Protein AF-A0A959MP77-F1 (afdb_monomer_lite)

pLDDT: mean 90.3, std 9.17, range [59.06, 98.5]

Structure (mmCIF, N/CA/C/O backbone):
data_AF-A0A959MP77-F1
#
_entry.id   AF-A0A959MP77-F1
#
loop_
_atom_site.group_PDB
_atom_site.id
_atom_site.type_symbol
_atom_site.label_atom_id
_atom_site.label_alt_id
_atom_site.label_comp_id
_atom_site.label_asym_id
_atom_site.label_entity_id
_atom_site.label_seq_id
_atom_site.pdbx_PDB_ins_code
_atom_site.Cartn_x
_atom_site.Cartn_y
_atom_site.Cartn_z
_atom_site.occupancy
_atom_site.B_iso_or_equiv
_atom_site.auth_seq_id
_atom_site.auth_comp_id
_atom_site.auth_asym_id
_atom_site.auth_atom_id
_atom_site.pdbx_PDB_model_num
ATOM 1 N N . MET A 1 1 ? -49.765 4.228 44.191 1.00 66.12 1 MET A N 1
ATOM 2 C CA . MET A 1 1 ? -48.683 5.158 44.576 1.00 66.12 1 MET A CA 1
ATOM 3 C C . MET A 1 1 ? -47.796 5.392 43.369 1.00 66.12 1 MET A C 1
ATOM 5 O O . MET A 1 1 ? -47.349 4.421 42.765 1.00 66.12 1 MET A O 1
ATOM 9 N N . SER A 1 2 ? -47.616 6.652 42.974 1.00 83.56 2 SER A N 1
ATOM 10 C CA . SER A 1 2 ? -46.769 7.029 41.837 1.00 83.56 2 SER A CA 1
ATOM 11 C C . SER A 1 2 ? -45.327 7.199 42.312 1.00 83.56 2 SER A C 1
ATOM 13 O O . SER A 1 2 ? -45.068 8.053 43.155 1.00 83.56 2 SER A O 1
ATOM 15 N N . LYS A 1 3 ? -44.394 6.402 41.780 1.00 91.00 3 LYS A N 1
ATOM 16 C CA . LYS A 1 3 ? -42.961 6.498 42.100 1.00 91.00 3 LYS A CA 1
ATOM 17 C C . LYS A 1 3 ? -42.220 7.247 40.995 1.00 91.00 3 LYS A C 1
ATOM 19 O O . LYS A 1 3 ? -42.484 7.015 39.818 1.00 91.00 3 LYS A O 1
ATOM 24 N N . ILE A 1 4 ? -41.282 8.111 41.374 1.00 94.50 4 ILE A N 1
ATOM 25 C CA . ILE A 1 4 ? -40.439 8.880 40.449 1.00 94.50 4 ILE A CA 1
ATOM 26 C C . ILE A 1 4 ? -39.000 8.383 40.554 1.00 94.50 4 ILE A C 1
ATOM 28 O O . ILE A 1 4 ? -38.464 8.294 41.654 1.00 94.50 4 ILE A O 1
ATOM 32 N N . LEU A 1 5 ? -38.370 8.098 39.414 1.00 96.00 5 LEU A N 1
ATOM 33 C CA . LEU A 1 5 ? -36.943 7.801 39.319 1.00 96.00 5 LEU A CA 1
ATOM 34 C C . LEU A 1 5 ? -36.182 9.070 38.917 1.00 96.00 5 LEU A C 1
ATOM 36 O O . LEU A 1 5 ? -36.429 9.626 37.849 1.00 96.00 5 LEU A O 1
ATOM 40 N N . GLY A 1 6 ? -35.256 9.515 39.763 1.00 95.81 6 GLY A N 1
ATOM 41 C CA . GLY A 1 6 ? -34.250 10.516 39.417 1.00 95.81 6 GLY A CA 1
ATOM 42 C C . GLY A 1 6 ? -32.956 9.834 38.984 1.00 95.81 6 GLY A C 1
ATOM 43 O O . GLY A 1 6 ? -32.533 8.879 39.635 1.00 95.81 6 GLY A O 1
ATOM 44 N N . LEU A 1 7 ? -32.341 10.322 37.907 1.00 97.50 7 LEU A N 1
ATOM 45 C CA . LEU A 1 7 ? -31.041 9.862 37.415 1.00 97.50 7 LEU A CA 1
ATOM 46 C C . LEU A 1 7 ? -30.072 11.044 37.340 1.00 97.50 7 LEU A C 1
ATOM 48 O O . LEU A 1 7 ? -30.412 12.079 36.769 1.00 97.50 7 LEU A O 1
ATOM 52 N N . ASP A 1 8 ? -28.871 10.857 37.876 1.00 96.44 8 ASP A N 1
ATOM 53 C CA . ASP A 1 8 ? -27.734 11.768 37.752 1.00 96.44 8 ASP A CA 1
ATOM 54 C C . ASP A 1 8 ? -26.604 11.056 36.997 1.00 96.44 8 ASP A C 1
ATOM 56 O O . ASP A 1 8 ? -26.079 10.039 37.456 1.00 96.44 8 ASP A O 1
ATOM 60 N N . LEU A 1 9 ? -26.274 11.543 35.799 1.00 95.00 9 LEU A N 1
ATOM 61 C CA . LEU A 1 9 ? -25.332 10.891 34.887 1.00 95.00 9 LEU A CA 1
ATOM 62 C C . LEU A 1 9 ? -23.961 11.574 34.958 1.00 95.00 9 LEU A C 1
ATOM 64 O O . LEU A 1 9 ? -23.725 12.596 34.314 1.00 95.00 9 LEU A O 1
ATOM 68 N N . GLY A 1 10 ? -23.044 10.974 35.714 1.00 90.25 10 GLY A N 1
ATOM 69 C CA . GLY A 1 10 ? -21.638 11.363 35.781 1.00 90.25 10 GLY A CA 1
ATOM 70 C C . GLY A 1 10 ? -20.776 10.700 34.699 1.00 90.25 10 GLY A C 1
ATOM 71 O O . GLY A 1 10 ? -21.203 9.817 33.958 1.00 90.25 10 GLY A O 1
ATOM 72 N N . THR A 1 11 ? -19.500 11.094 34.618 1.00 84.19 11 THR A N 1
ATOM 73 C CA . THR A 1 11 ? -18.556 10.534 33.620 1.00 84.19 11 THR A CA 1
ATOM 74 C C . THR A 1 11 ? -18.149 9.076 33.889 1.00 84.19 11 THR A C 1
ATOM 76 O O . THR A 1 11 ? -17.682 8.384 32.983 1.00 84.19 11 THR A O 1
ATOM 79 N N . ASN A 1 12 ? -18.302 8.615 35.130 1.00 91.62 12 ASN A N 1
ATOM 80 C CA . ASN A 1 12 ? -17.946 7.279 35.619 1.00 91.62 12 ASN A CA 1
ATOM 81 C C . ASN A 1 12 ? -18.896 6.792 36.730 1.00 91.62 12 ASN A C 1
ATOM 83 O O . ASN A 1 12 ? -18.555 5.902 37.515 1.00 91.62 12 ASN A O 1
ATOM 87 N N . SER A 1 13 ? -20.071 7.409 36.829 1.00 94.38 13 SER A N 1
ATOM 88 C CA . SER A 1 13 ? -21.080 7.075 37.821 1.00 94.38 13 SER A CA 1
ATOM 89 C C . SER A 1 13 ? -22.481 7.382 37.307 1.00 94.38 13 SER A C 1
ATOM 91 O O . SER A 1 13 ? -22.678 8.293 36.508 1.00 94.38 13 SER A O 1
ATOM 93 N N . VAL A 1 14 ? -23.462 6.624 37.782 1.00 96.81 14 VAL A N 1
ATOM 94 C CA . VAL A 1 14 ? -24.888 6.909 37.625 1.00 96.81 14 VAL A CA 1
ATOM 95 C C . VAL A 1 14 ? -25.494 6.921 39.020 1.00 96.81 14 VAL A C 1
ATOM 97 O O . VAL A 1 14 ? -25.631 5.869 39.650 1.00 96.81 14 VAL A O 1
ATOM 100 N N . GLY A 1 15 ? -25.814 8.110 39.519 1.00 97.38 15 GLY A N 1
ATOM 101 C CA . GLY A 1 15 ? -26.624 8.271 40.718 1.00 97.38 15 GLY A CA 1
ATOM 102 C C . GLY A 1 15 ? -28.086 8.001 40.386 1.00 97.38 15 GLY A C 1
ATOM 103 O O . GLY A 1 15 ? -28.580 8.439 39.346 1.00 97.38 15 GLY A O 1
ATOM 104 N N . TRP A 1 16 ? -28.791 7.279 41.249 1.00 97.88 16 TRP A N 1
ATOM 105 C CA . TRP A 1 16 ? -30.225 7.067 41.103 1.00 97.88 16 TRP A CA 1
ATOM 106 C C . TRP A 1 16 ? -30.933 7.198 42.446 1.00 97.88 16 TRP A C 1
ATOM 108 O O . TRP A 1 16 ? -30.383 6.858 43.493 1.00 97.88 16 TRP A O 1
ATOM 118 N N . ALA A 1 17 ? -32.163 7.699 42.413 1.00 97.12 17 ALA A N 1
ATOM 119 C CA . ALA A 1 17 ? -33.024 7.782 43.585 1.00 97.12 17 ALA A CA 1
ATOM 120 C C . ALA A 1 17 ? -34.479 7.529 43.194 1.00 97.12 17 ALA A C 1
ATOM 122 O O . ALA A 1 17 ? -34.961 8.058 42.192 1.00 97.12 17 ALA A O 1
ATOM 123 N N . ILE A 1 18 ? -35.189 6.744 43.999 1.00 96.69 18 ILE A N 1
ATOM 124 C CA . ILE A 1 18 ? -36.621 6.492 43.848 1.00 96.69 18 ILE A CA 1
ATOM 125 C C . ILE A 1 18 ? -37.354 7.316 44.897 1.00 96.69 18 ILE A C 1
ATOM 127 O O . ILE A 1 18 ? -37.072 7.210 46.091 1.00 96.69 18 ILE A O 1
ATOM 131 N N . ARG A 1 19 ? -38.318 8.123 44.457 1.00 94.69 19 ARG A N 1
ATOM 132 C CA . ARG A 1 19 ? -39.120 8.983 45.328 1.00 94.69 19 ARG A CA 1
ATOM 133 C C . ARG A 1 19 ? -40.599 8.628 45.294 1.00 94.69 19 ARG A C 1
ATOM 135 O O . ARG A 1 19 ? -41.137 8.341 44.225 1.00 94.69 19 ARG A O 1
ATOM 142 N N . ASP A 1 20 ? -41.253 8.720 46.446 1.00 93.94 20 ASP A N 1
ATOM 143 C CA . ASP A 1 20 ? -42.709 8.768 46.577 1.00 93.94 20 ASP A CA 1
ATOM 144 C C . ASP A 1 20 ? -43.135 10.185 46.963 1.00 93.94 20 ASP A C 1
ATOM 146 O O . ASP A 1 20 ? -42.872 10.661 48.065 1.00 93.94 20 ASP A O 1
ATOM 150 N N . ILE A 1 21 ? -43.792 10.872 46.035 1.00 88.69 21 ILE A N 1
ATOM 151 C CA . ILE A 1 21 ? -44.243 12.254 46.234 1.00 88.69 21 ILE A CA 1
ATOM 152 C C . ILE A 1 21 ? -45.495 12.359 47.112 1.00 88.69 21 ILE A C 1
ATOM 154 O O . ILE A 1 21 ? -45.843 13.461 47.529 1.00 88.69 21 ILE A O 1
ATOM 158 N N . GLN A 1 22 ? -46.181 11.243 47.378 1.00 88.94 22 GLN A N 1
ATOM 159 C CA . GLN A 1 22 ? -47.397 11.207 48.194 1.00 88.94 22 GLN A CA 1
ATOM 160 C C . GLN A 1 22 ? -47.095 10.971 49.683 1.00 88.94 22 GLN A C 1
ATOM 162 O O . GLN A 1 22 ? -47.991 11.112 50.513 1.00 88.94 22 GLN A O 1
ATOM 167 N N . ALA A 1 23 ? -45.849 10.639 50.039 1.00 87.25 23 ALA A N 1
ATOM 168 C CA . ALA A 1 23 ? -45.433 10.450 51.424 1.00 87.25 23 ALA A CA 1
ATOM 169 C C . ALA A 1 23 ? -45.347 11.793 52.180 1.00 87.25 23 ALA A C 1
ATOM 171 O O . ALA A 1 23 ? -44.702 12.741 51.722 1.00 87.25 23 ALA A O 1
ATOM 172 N N . LEU A 1 24 ? -45.962 11.864 53.368 1.00 83.06 24 LEU A N 1
ATOM 173 C CA . LEU A 1 24 ? -45.757 12.957 54.323 1.00 83.06 24 LEU A CA 1
ATOM 174 C C . LEU A 1 24 ? -44.423 12.737 55.054 1.00 83.06 24 LEU A C 1
ATOM 176 O O . LEU A 1 24 ? -44.316 11.850 55.896 1.00 83.06 24 LEU A O 1
ATOM 180 N N . GLY A 1 25 ? -43.403 13.536 54.727 1.00 87.62 25 GLY A N 1
ATOM 181 C CA . GLY A 1 25 ? -42.074 13.462 55.346 1.00 87.62 25 GLY A CA 1
ATOM 182 C C . GLY A 1 25 ? -40.970 13.119 54.346 1.00 87.62 25 GLY A C 1
ATOM 183 O O . GLY A 1 25 ? -40.887 13.736 53.285 1.00 87.62 25 GLY A O 1
ATOM 184 N N . ASN A 1 26 ? -40.090 12.168 54.688 1.00 89.44 26 ASN A N 1
ATOM 185 C CA . ASN A 1 26 ? -39.033 11.736 53.774 1.00 89.44 26 ASN A CA 1
ATOM 186 C C . ASN A 1 26 ? -39.647 11.026 52.561 1.00 89.44 26 ASN A C 1
ATOM 188 O O . ASN A 1 26 ? -40.273 9.978 52.686 1.00 89.44 26 ASN A O 1
ATOM 192 N N . GLN A 1 27 ? -39.437 11.608 51.386 1.00 92.38 27 GLN A N 1
ATOM 193 C CA . GLN A 1 27 ? -39.963 11.104 50.124 1.00 92.38 27 GLN A CA 1
ATOM 194 C C . GLN A 1 27 ? -39.016 10.121 49.431 1.00 92.38 27 GLN A C 1
ATOM 196 O O . GLN A 1 27 ? -39.377 9.592 48.386 1.00 92.38 27 GLN A O 1
ATOM 201 N N . ILE A 1 28 ? -37.799 9.902 49.941 1.00 94.12 28 ILE A N 1
ATOM 202 C CA . ILE A 1 28 ? -36.838 8.967 49.345 1.00 94.12 28 ILE A CA 1
ATOM 203 C C . ILE A 1 28 ? -37.173 7.547 49.798 1.00 94.12 28 ILE A C 1
ATOM 205 O O . ILE A 1 28 ? -37.095 7.235 50.984 1.00 94.12 28 ILE A O 1
ATOM 209 N N . ILE A 1 29 ? -37.526 6.696 48.835 1.00 95.19 29 ILE A N 1
ATOM 210 C CA . ILE A 1 29 ? -37.745 5.263 49.052 1.00 95.19 29 ILE A CA 1
ATOM 211 C C . ILE A 1 29 ? -36.408 4.523 49.052 1.00 95.19 29 ILE A C 1
ATOM 213 O O . ILE A 1 29 ? -36.177 3.679 49.909 1.00 95.19 29 ILE A O 1
ATOM 217 N N . ASP A 1 30 ? -35.558 4.816 48.068 1.00 96.12 30 ASP A N 1
ATOM 218 C CA . ASP A 1 30 ? -34.274 4.143 47.877 1.00 96.12 30 ASP A CA 1
ATOM 219 C C . ASP A 1 30 ? -33.337 5.021 47.042 1.00 96.12 30 ASP A C 1
ATOM 221 O O . ASP A 1 30 ? -33.794 5.908 46.308 1.00 96.12 30 ASP A O 1
ATOM 225 N N . TYR A 1 31 ? -32.036 4.793 47.158 1.00 96.62 31 TYR A N 1
ATOM 226 C CA . TYR A 1 31 ? -31.018 5.519 46.416 1.00 96.62 31 TYR A CA 1
ATOM 227 C C . TYR A 1 31 ? -29.729 4.712 46.298 1.00 96.62 31 TYR A C 1
ATOM 229 O O . TYR A 1 31 ? -29.389 3.884 47.140 1.00 96.62 31 TYR A O 1
ATOM 237 N N . GLY A 1 32 ? -28.957 5.009 45.262 1.00 97.62 32 GLY A N 1
ATOM 238 C CA . GLY A 1 32 ? -27.665 4.381 45.071 1.00 97.62 32 GLY A CA 1
ATOM 239 C C . GLY A 1 32 ? -26.824 5.089 44.031 1.00 97.62 32 GLY A C 1
ATOM 240 O O . GLY A 1 32 ? -27.261 6.014 43.346 1.00 97.62 32 GLY A O 1
ATOM 241 N N . VAL A 1 33 ? -25.586 4.625 43.912 1.00 97.62 33 VAL A N 1
ATOM 242 C CA . VAL A 1 33 ? -24.659 5.068 42.876 1.00 97.62 33 VAL A CA 1
ATOM 243 C C . VAL A 1 33 ? -24.067 3.832 42.224 1.00 97.62 33 VAL A C 1
ATOM 245 O O . VAL A 1 33 ? -23.453 3.002 42.891 1.00 97.62 33 VAL A O 1
ATOM 248 N N . LEU A 1 34 ? -24.245 3.712 40.913 1.00 96.56 34 LEU A N 1
ATOM 249 C CA . LEU A 1 34 ? -23.546 2.727 40.103 1.00 96.56 34 LEU A CA 1
ATOM 250 C C . LEU A 1 34 ? -22.246 3.356 39.605 1.00 96.56 34 LEU A C 1
ATOM 252 O O . LEU A 1 34 ? -22.298 4.306 38.831 1.00 96.56 34 LEU A O 1
ATOM 256 N N . THR A 1 35 ? -21.091 2.842 40.018 1.00 94.62 35 THR A N 1
ATOM 257 C CA . THR A 1 35 ? -19.784 3.271 39.497 1.00 94.62 35 THR A CA 1
ATOM 258 C C . THR A 1 35 ? -19.304 2.323 38.400 1.00 94.62 35 THR A C 1
ATOM 260 O O . THR A 1 35 ? -19.556 1.119 38.439 1.00 94.62 35 THR A O 1
ATOM 263 N N . PHE A 1 36 ? -18.632 2.866 37.386 1.00 92.00 36 PHE A N 1
ATOM 264 C CA . PHE A 1 36 ? -18.075 2.093 36.274 1.00 92.00 36 PHE A CA 1
ATOM 265 C C . PHE A 1 36 ? -16.806 2.749 35.738 1.00 92.00 36 PHE A C 1
ATOM 267 O O . PHE A 1 36 ? -16.580 3.947 35.902 1.00 92.00 36 PHE A O 1
ATOM 274 N N . ASP A 1 37 ? -15.974 1.968 35.055 1.00 85.56 37 ASP A N 1
ATOM 275 C CA . ASP A 1 37 ? -14.786 2.509 34.406 1.00 85.56 37 ASP A CA 1
ATOM 276 C C . ASP A 1 37 ? -15.167 3.498 33.306 1.00 85.56 37 ASP A C 1
ATOM 278 O O . ASP A 1 37 ? -16.012 3.206 32.455 1.00 85.56 37 ASP A O 1
ATOM 282 N N . LYS A 1 38 ? -14.465 4.635 33.241 1.00 82.75 38 LYS A N 1
ATOM 283 C CA . LYS A 1 38 ? -14.624 5.594 32.140 1.00 82.75 38 LYS A CA 1
ATOM 284 C C . LYS A 1 38 ? -14.544 4.886 30.780 1.00 82.75 38 LYS A C 1
ATOM 286 O O . LYS A 1 38 ? -13.656 4.064 30.529 1.00 82.75 38 LYS A O 1
ATOM 291 N N . GLY A 1 39 ? -15.449 5.246 29.869 1.00 79.62 39 GLY A N 1
ATOM 292 C CA . GLY A 1 39 ? -15.492 4.715 28.497 1.00 79.62 39 GLY A CA 1
ATOM 293 C C . GLY A 1 39 ? -14.335 5.180 27.599 1.00 79.62 39 GLY A C 1
ATOM 294 O O . GLY A 1 39 ? -14.159 4.680 26.486 1.00 79.62 39 GLY A O 1
ATOM 295 N N . VAL A 1 40 ? -13.521 6.110 28.092 1.00 82.56 40 VAL A N 1
ATOM 296 C CA . VAL A 1 40 ? -12.355 6.680 27.416 1.00 82.56 40 VAL A CA 1
ATOM 297 C C . VAL A 1 40 ? -11.065 6.200 28.077 1.00 82.56 40 VAL A C 1
ATOM 299 O O . VAL A 1 40 ? -11.020 5.911 29.272 1.00 82.56 40 VAL A O 1
ATOM 302 N N . ALA A 1 41 ? -10.015 6.063 27.279 1.00 79.62 41 ALA A N 1
ATOM 303 C CA . ALA A 1 41 ? -8.652 5.954 27.770 1.00 79.62 41 ALA A CA 1
ATOM 304 C C . ALA A 1 41 ? -8.072 7.367 27.899 1.00 79.62 41 ALA A C 1
ATOM 306 O O . ALA A 1 41 ? -8.439 8.248 27.128 1.00 79.62 41 ALA A O 1
ATOM 307 N N . SER A 1 42 ? -7.171 7.580 28.855 1.00 78.94 42 SER A N 1
ATOM 308 C CA . SER A 1 42 ? -6.442 8.840 29.002 1.00 78.94 42 SER A CA 1
ATOM 309 C C . SER A 1 42 ? -4.950 8.563 28.925 1.00 78.94 42 SER A C 1
ATOM 311 O O . SER A 1 42 ? -4.446 7.650 29.578 1.00 78.94 42 SER A O 1
ATOM 313 N N . GLU A 1 43 ? -4.246 9.327 28.100 1.00 77.56 43 GLU A N 1
ATOM 314 C CA . GLU A 1 43 ? -2.790 9.282 27.993 1.00 77.56 43 GLU A CA 1
ATOM 315 C C . GLU A 1 43 ? -2.300 10.733 27.951 1.00 77.56 43 GLU A C 1
ATOM 317 O O . GLU A 1 43 ? -2.720 11.516 27.100 1.00 77.56 43 GLU A O 1
ATOM 322 N N . LYS A 1 44 ? -1.459 11.118 28.922 1.00 78.38 44 LYS A N 1
ATOM 323 C CA . LYS A 1 44 ? -0.928 12.489 29.081 1.00 78.38 44 LYS A CA 1
ATOM 324 C C . LYS A 1 44 ? -2.001 13.596 29.105 1.00 78.38 44 LYS A C 1
ATOM 326 O O . LYS A 1 44 ? -1.790 14.671 28.557 1.00 78.38 44 LYS A O 1
ATOM 331 N N . GLY A 1 45 ? -3.150 13.332 29.729 1.00 78.06 45 GLY A N 1
ATOM 332 C CA . GLY A 1 45 ? -4.234 14.313 29.869 1.00 78.06 45 GLY A CA 1
ATOM 333 C C . GLY A 1 45 ? -5.167 14.426 28.659 1.00 78.06 45 GLY A C 1
ATOM 334 O O . GLY A 1 45 ? -6.162 15.135 28.749 1.00 78.06 45 GLY A O 1
ATOM 335 N N . ASN A 1 46 ? -4.907 13.694 27.569 1.00 78.31 46 ASN A N 1
ATOM 336 C CA . ASN A 1 46 ? -5.812 13.617 26.425 1.00 78.31 46 ASN A CA 1
ATOM 337 C C . ASN A 1 46 ? -6.679 12.359 26.514 1.00 78.31 46 ASN A C 1
ATOM 339 O O . ASN A 1 46 ? -6.161 11.240 26.573 1.00 78.31 46 ASN A O 1
ATOM 343 N N . GLU A 1 47 ? -7.998 12.548 26.495 1.00 83.19 47 GLU A N 1
ATOM 344 C CA . GLU A 1 47 ? -8.967 11.456 26.458 1.00 83.19 47 GLU A CA 1
ATOM 345 C C . GLU A 1 47 ? -9.203 10.988 25.017 1.00 83.19 47 GLU A C 1
ATOM 347 O O . GLU A 1 47 ? -9.382 11.787 24.097 1.00 83.19 47 GLU A O 1
ATOM 352 N N . PHE A 1 48 ? -9.217 9.674 24.813 1.00 81.94 48 PHE A N 1
ATOM 353 C CA . PHE A 1 48 ? -9.505 9.061 23.524 1.00 81.94 48 PHE A CA 1
ATOM 354 C C . PHE A 1 48 ? -10.350 7.792 23.663 1.00 81.94 48 PHE A C 1
ATOM 356 O O . PHE A 1 48 ? -10.323 7.121 24.699 1.00 81.94 48 PHE A O 1
ATOM 363 N N . PRO A 1 49 ? -11.101 7.397 22.619 1.00 83.19 49 PRO A N 1
ATOM 364 C CA . PRO A 1 49 ? -11.884 6.170 22.663 1.00 83.19 49 PRO A CA 1
ATOM 365 C C . PRO A 1 49 ? -10.985 4.949 22.892 1.00 83.19 49 PRO A C 1
ATOM 367 O O . PRO A 1 49 ? -10.026 4.729 22.149 1.00 83.19 49 PRO A O 1
ATOM 370 N N . LYS A 1 50 ? -11.342 4.070 23.839 1.00 82.44 50 LYS A N 1
ATOM 371 C CA . LYS A 1 50 ? -10.614 2.802 24.086 1.00 82.44 50 LYS A CA 1
ATOM 372 C C . LYS A 1 50 ? -10.462 1.942 22.814 1.00 82.44 50 LYS A C 1
ATOM 374 O O . LYS A 1 50 ? -9.508 1.183 22.665 1.00 82.44 50 LYS A O 1
ATOM 379 N N . VAL A 1 51 ? -11.378 2.096 21.853 1.00 85.81 51 VAL A N 1
ATOM 380 C CA . VAL A 1 51 ? -11.389 1.390 20.558 1.00 85.81 51 VAL A CA 1
ATOM 381 C C . VAL A 1 51 ? -10.468 1.987 19.487 1.00 85.81 51 VAL A C 1
ATOM 383 O O . VAL A 1 51 ? -10.303 1.381 18.420 1.00 85.81 51 VAL A O 1
ATOM 386 N N . GLN A 1 52 ? -9.868 3.155 19.730 1.00 86.44 52 GLN A N 1
ATOM 387 C CA . GLN A 1 52 ? -9.059 3.862 18.738 1.00 86.44 52 GLN A CA 1
ATOM 388 C C . GLN A 1 52 ? -7.838 3.039 18.316 1.00 86.44 52 GLN A C 1
ATOM 390 O O . GLN A 1 52 ? -7.699 2.732 17.131 1.00 86.44 52 GLN A O 1
ATOM 395 N N . LYS A 1 53 ? -7.025 2.572 19.278 1.00 86.06 53 LYS A N 1
ATOM 396 C CA . LYS A 1 53 ? -5.819 1.763 19.003 1.00 86.06 53 LYS A CA 1
ATOM 397 C C . LYS A 1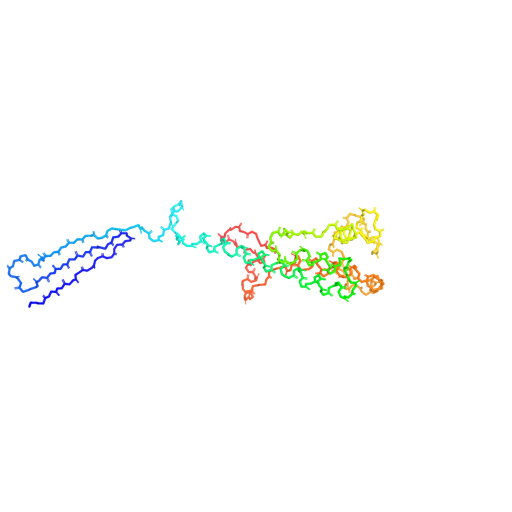 53 ? -6.152 0.524 18.154 1.00 86.06 53 LYS A C 1
ATOM 399 O O . LYS A 1 53 ? -5.497 0.253 17.148 1.00 86.06 53 LYS A O 1
ATOM 404 N N . ARG A 1 54 ? -7.249 -0.182 18.472 1.00 88.06 54 ARG A N 1
ATOM 405 C CA . ARG A 1 54 ? -7.753 -1.327 17.680 1.00 88.06 54 ARG A CA 1
ATOM 406 C C . ARG A 1 54 ? -8.091 -0.928 16.239 1.00 88.06 54 ARG A C 1
ATOM 408 O O . ARG A 1 54 ? -7.784 -1.674 15.303 1.00 88.06 54 ARG A O 1
ATOM 415 N N . THR A 1 55 ? -8.750 0.213 16.062 1.00 89.25 55 THR A N 1
ATOM 416 C CA . THR A 1 55 ? -9.166 0.726 14.751 1.00 89.25 55 THR A CA 1
ATOM 417 C C . THR A 1 55 ? -7.962 1.115 13.899 1.00 89.25 55 THR A C 1
ATOM 419 O O . THR A 1 55 ? -7.889 0.698 12.741 1.00 89.25 55 THR A O 1
ATOM 422 N N . GLU A 1 56 ? -6.979 1.798 14.480 1.00 89.88 56 GLU A N 1
ATOM 423 C CA . GLU A 1 56 ? -5.722 2.159 13.819 1.00 89.88 56 GLU A CA 1
ATOM 424 C C . GLU A 1 56 ? -4.933 0.920 13.383 1.00 89.88 56 GLU A C 1
ATOM 426 O O . GLU A 1 56 ? -4.538 0.809 12.219 1.00 89.88 56 GLU A O 1
ATOM 431 N N . SER A 1 57 ? -4.761 -0.069 14.270 1.00 91.75 57 SER A N 1
ATOM 432 C CA . SER A 1 57 ? -4.083 -1.323 13.918 1.00 91.75 57 SER A CA 1
ATOM 433 C C . SER A 1 57 ? -4.796 -2.064 12.783 1.00 91.75 57 SER A C 1
ATOM 435 O O . SER A 1 57 ? -4.146 -2.604 11.886 1.00 91.75 57 SER A O 1
ATOM 437 N N . ARG A 1 58 ? -6.137 -2.088 12.787 1.00 93.94 58 ARG A N 1
ATOM 438 C CA . ARG A 1 58 ? -6.932 -2.676 11.698 1.00 93.94 58 ARG A CA 1
ATOM 439 C C . ARG A 1 58 ? -6.741 -1.914 10.386 1.00 93.94 58 ARG A C 1
ATOM 441 O O . ARG A 1 58 ? -6.588 -2.557 9.349 1.00 93.94 58 ARG A O 1
ATOM 448 N N . GLY A 1 59 ? -6.726 -0.582 10.431 1.00 93.25 59 GLY A N 1
ATOM 449 C CA . GLY A 1 59 ? -6.470 0.274 9.272 1.00 93.25 59 GLY A CA 1
ATOM 450 C C . GLY A 1 59 ? -5.111 -0.016 8.636 1.00 93.25 59 GLY A C 1
ATOM 451 O O . GLY A 1 59 ? -5.043 -0.308 7.444 1.00 93.25 59 GLY A O 1
ATOM 452 N N . LYS A 1 60 ? -4.045 -0.070 9.446 1.00 93.75 60 LYS A N 1
ATOM 453 C CA . LYS A 1 60 ? -2.689 -0.422 8.983 1.00 93.75 60 LYS A CA 1
ATOM 454 C C . LYS A 1 60 ? -2.664 -1.771 8.257 1.00 93.75 60 LYS A C 1
ATOM 456 O O . LYS A 1 60 ? -2.154 -1.857 7.143 1.00 93.75 60 LYS A O 1
ATOM 461 N N . ARG A 1 61 ? -3.272 -2.816 8.836 1.00 95.50 61 ARG A N 1
ATOM 462 C CA . ARG A 1 61 ? -3.337 -4.152 8.207 1.00 95.50 61 ARG A CA 1
ATOM 463 C C . ARG A 1 61 ? -4.062 -4.138 6.861 1.00 95.50 61 ARG A C 1
ATOM 465 O O . ARG A 1 61 ? -3.572 -4.737 5.907 1.00 95.50 61 ARG A O 1
ATOM 472 N N . ARG A 1 62 ? -5.196 -3.436 6.770 1.00 95.44 62 ARG A N 1
ATOM 473 C CA . ARG A 1 62 ? -5.948 -3.287 5.513 1.00 95.44 62 ARG A CA 1
ATOM 474 C C . ARG A 1 62 ? -5.135 -2.551 4.450 1.00 95.44 62 ARG A C 1
ATOM 476 O O . ARG A 1 62 ? -5.138 -2.976 3.300 1.00 95.44 62 ARG A O 1
ATOM 483 N N . ASN A 1 63 ? -4.392 -1.513 4.832 1.00 92.62 63 ASN A N 1
ATOM 484 C CA . ASN A 1 63 ? -3.530 -0.776 3.907 1.00 92.62 63 ASN A CA 1
ATOM 485 C C . ASN A 1 63 ? -2.426 -1.669 3.326 1.00 92.62 63 ASN A C 1
ATOM 487 O O . ASN A 1 63 ? -2.273 -1.716 2.105 1.00 92.62 63 ASN A O 1
ATOM 491 N N . TYR A 1 64 ? -1.733 -2.442 4.170 1.00 93.81 64 TYR A N 1
ATOM 492 C CA . TYR A 1 64 ? -0.738 -3.418 3.711 1.00 93.81 64 TYR A CA 1
ATOM 493 C C . TYR A 1 64 ? -1.345 -4.499 2.811 1.00 93.81 64 TYR A C 1
ATOM 495 O O . TYR A 1 64 ? -0.739 -4.911 1.826 1.00 93.81 64 TYR A O 1
ATOM 503 N N . GLN A 1 65 ? -2.549 -4.977 3.131 1.00 94.81 65 GLN A N 1
ATOM 504 C CA . GLN A 1 65 ? -3.255 -5.950 2.299 1.00 94.81 65 GLN A CA 1
ATOM 505 C C . GLN A 1 65 ? -3.594 -5.370 0.921 1.00 94.81 65 GLN A C 1
ATOM 507 O O . GLN A 1 65 ? -3.269 -5.986 -0.091 1.00 94.81 65 GLN A O 1
ATOM 512 N N . ALA A 1 66 ? -4.164 -4.165 0.876 1.00 94.50 66 ALA A N 1
ATOM 513 C CA . ALA A 1 66 ? -4.488 -3.482 -0.370 1.00 94.50 66 ALA A CA 1
ATOM 514 C C . ALA A 1 66 ? -3.236 -3.182 -1.211 1.00 94.50 66 ALA A C 1
ATOM 516 O O . ALA A 1 66 ? -3.288 -3.253 -2.435 1.00 94.50 66 ALA A O 1
ATOM 517 N N . GLU A 1 67 ? -2.109 -2.845 -0.580 1.00 94.69 67 GLU A N 1
ATOM 518 C CA . GLU A 1 67 ? -0.832 -2.660 -1.275 1.00 94.69 67 GLU A CA 1
ATOM 519 C C . GLU A 1 67 ? -0.325 -3.948 -1.923 1.00 94.69 67 GLU A C 1
ATOM 521 O O . GLU A 1 67 ? 0.017 -3.929 -3.105 1.00 94.69 67 GLU A O 1
ATOM 526 N N . LYS A 1 68 ? -0.329 -5.066 -1.186 1.00 94.50 68 LYS A N 1
ATOM 527 C CA . LYS A 1 68 ? 0.055 -6.376 -1.730 1.00 94.50 68 LYS A CA 1
ATOM 528 C C . LYS A 1 68 ? -0.805 -6.753 -2.930 1.00 94.50 68 LYS A C 1
ATOM 530 O O . LYS A 1 68 ? -0.262 -7.119 -3.963 1.00 94.50 68 LYS A O 1
ATOM 535 N N . TYR A 1 69 ? -2.122 -6.591 -2.819 1.00 95.62 69 TYR A N 1
ATOM 536 C CA . TYR A 1 69 ? -3.044 -6.932 -3.901 1.00 95.62 69 TYR A CA 1
ATOM 537 C C . TYR A 1 69 ? -2.785 -6.093 -5.152 1.00 95.62 69 TYR A C 1
ATOM 539 O O . TYR A 1 69 ? -2.638 -6.659 -6.224 1.00 95.62 69 TYR A O 1
ATOM 547 N N . ARG A 1 70 ? -2.599 -4.772 -5.026 1.00 96.69 70 ARG A N 1
ATOM 548 C CA . ARG A 1 70 ? -2.242 -3.933 -6.186 1.00 96.69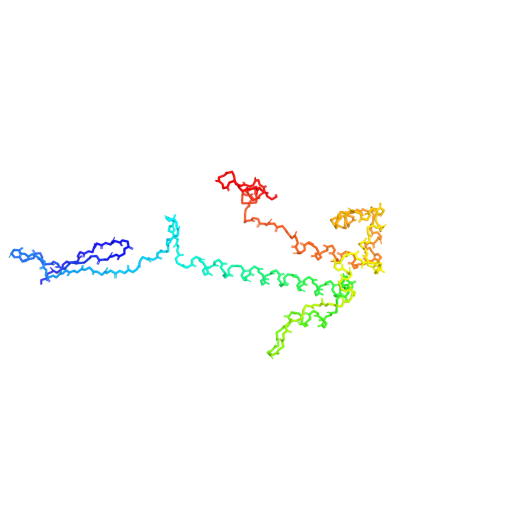 70 ARG A CA 1
ATOM 549 C C . ARG A 1 70 ? -0.949 -4.378 -6.868 1.00 96.69 70 ARG A C 1
ATOM 551 O O . ARG A 1 70 ? -0.884 -4.371 -8.092 1.00 96.69 70 ARG A O 1
ATOM 558 N N . LYS A 1 71 ? 0.076 -4.743 -6.089 1.00 96.81 71 LYS A N 1
ATOM 559 C CA . LYS A 1 71 ? 1.349 -5.243 -6.628 1.00 96.81 71 LYS A CA 1
ATOM 560 C C . LYS A 1 71 ? 1.154 -6.563 -7.371 1.00 96.81 71 LYS A C 1
ATOM 562 O O . LYS A 1 71 ? 1.674 -6.704 -8.469 1.00 96.81 71 LYS A O 1
ATOM 567 N N . TRP A 1 72 ? 0.399 -7.497 -6.797 1.00 97.19 72 TRP A N 1
ATOM 568 C CA . TRP A 1 72 ? 0.142 -8.801 -7.410 1.00 97.19 72 TRP A CA 1
ATOM 569 C C . TRP A 1 72 ? -0.655 -8.696 -8.703 1.00 97.19 72 TRP A C 1
ATOM 571 O O . TRP A 1 72 ? -0.235 -9.268 -9.699 1.00 97.19 72 TRP A O 1
ATOM 581 N N . GLU A 1 73 ? -1.743 -7.926 -8.703 1.00 97.69 73 GLU A N 1
ATOM 582 C CA . GLU A 1 73 ? -2.575 -7.727 -9.895 1.00 97.69 73 GLU A CA 1
ATOM 583 C C . GLU A 1 73 ? -1.783 -7.055 -11.027 1.00 97.69 73 GLU A C 1
ATOM 585 O O . GLU A 1 73 ? -1.863 -7.478 -12.178 1.00 97.69 73 GLU A O 1
ATOM 590 N N . LEU A 1 74 ? -0.948 -6.051 -10.712 1.00 98.38 74 LEU A N 1
ATOM 591 C CA . LEU A 1 74 ? -0.079 -5.450 -11.724 1.00 98.38 74 LEU A CA 1
ATOM 592 C C . LEU A 1 74 ? 0.956 -6.454 -12.247 1.00 98.38 74 LEU A C 1
ATOM 594 O O . LEU A 1 74 ? 1.152 -6.539 -13.454 1.00 98.38 74 LEU A O 1
ATOM 598 N N . LEU A 1 75 ? 1.640 -7.191 -11.368 1.00 98.25 75 LEU A N 1
ATOM 599 C CA . LEU A 1 75 ? 2.648 -8.160 -11.800 1.00 98.25 75 LEU A CA 1
ATOM 600 C C . LEU A 1 75 ? 2.029 -9.229 -12.699 1.00 98.25 75 LEU A C 1
ATOM 602 O O . LEU A 1 75 ? 2.581 -9.498 -13.755 1.00 98.25 75 LEU A O 1
ATOM 606 N N . GLU A 1 76 ? 0.862 -9.763 -12.343 1.00 98.12 76 GLU A N 1
ATOM 607 C CA . GLU A 1 76 ? 0.127 -10.723 -13.172 1.00 98.12 76 GLU A CA 1
ATOM 608 C C . GLU A 1 76 ? -0.124 -10.173 -14.587 1.00 98.12 76 GLU A C 1
ATOM 610 O O . GLU A 1 76 ? 0.244 -10.809 -15.576 1.00 98.12 76 GLU A O 1
ATOM 615 N N . PHE A 1 77 ? -0.612 -8.932 -14.685 1.00 98.38 77 PHE A N 1
ATOM 616 C CA . PHE A 1 77 ? -0.822 -8.238 -15.958 1.00 98.38 77 PHE A CA 1
ATOM 617 C C . PHE A 1 77 ? 0.469 -8.025 -16.771 1.00 98.38 77 PHE A C 1
ATOM 619 O O . PHE A 1 77 ? 0.458 -8.151 -18.000 1.00 98.38 77 PHE A O 1
ATOM 626 N N . LEU A 1 78 ? 1.576 -7.672 -16.106 1.00 98.50 78 LEU A N 1
ATOM 627 C CA . LEU A 1 78 ? 2.871 -7.439 -16.753 1.00 98.50 78 LEU A CA 1
ATOM 628 C C . LEU A 1 78 ? 3.497 -8.742 -17.260 1.00 98.50 78 LEU A C 1
ATOM 630 O O . LEU A 1 78 ? 4.085 -8.745 -18.343 1.00 98.50 78 LEU A O 1
ATOM 634 N N . ILE A 1 79 ? 3.354 -9.837 -16.511 1.00 98.19 79 ILE A N 1
ATOM 635 C CA . ILE A 1 79 ? 3.828 -11.171 -16.904 1.00 98.19 79 ILE A CA 1
ATOM 636 C C . ILE A 1 79 ? 3.141 -11.601 -18.202 1.00 98.19 79 ILE A C 1
ATOM 638 O O . ILE A 1 79 ? 3.821 -11.968 -19.160 1.00 98.19 79 ILE A O 1
ATOM 642 N N . ASP A 1 80 ? 1.815 -11.454 -18.285 1.00 98.12 80 ASP A N 1
ATOM 643 C CA . ASP A 1 80 ? 1.037 -11.793 -19.487 1.00 98.12 80 ASP A CA 1
ATOM 644 C C . ASP A 1 80 ? 1.470 -11.011 -20.737 1.00 98.12 80 ASP A C 1
ATOM 646 O O . ASP A 1 80 ? 1.306 -11.476 -21.864 1.00 98.12 80 ASP A O 1
ATOM 650 N N . ARG A 1 81 ? 2.056 -9.824 -20.549 1.00 97.62 81 ARG A N 1
ATOM 651 C CA . ARG A 1 81 ? 2.545 -8.953 -21.628 1.00 97.62 81 ARG A CA 1
ATOM 652 C C . ARG A 1 81 ? 4.041 -9.068 -21.889 1.00 97.62 81 ARG A C 1
ATOM 654 O O . ARG A 1 81 ? 4.557 -8.310 -22.704 1.00 97.62 81 ARG A O 1
ATOM 661 N N . ARG A 1 82 ? 4.741 -10.003 -21.233 1.00 97.12 82 ARG A N 1
ATOM 662 C CA . ARG A 1 82 ? 6.209 -10.146 -21.308 1.00 97.12 82 ARG A CA 1
ATOM 663 C C . ARG A 1 82 ? 6.957 -8.872 -20.877 1.00 97.12 82 ARG A C 1
ATOM 665 O O . ARG A 1 82 ? 8.037 -8.571 -21.372 1.00 97.12 82 ARG A O 1
ATOM 672 N N . MET A 1 83 ? 6.374 -8.123 -19.940 1.00 98.12 83 MET A N 1
ATOM 673 C CA . MET A 1 83 ? 6.922 -6.879 -19.380 1.00 98.12 83 MET A CA 1
ATOM 674 C C . MET A 1 83 ? 7.526 -7.073 -17.979 1.00 98.12 83 MET A C 1
ATOM 676 O O . MET A 1 83 ? 7.966 -6.116 -17.347 1.00 98.12 83 MET A O 1
ATOM 680 N N . CYS A 1 84 ? 7.529 -8.297 -17.459 1.00 97.81 84 CYS A N 1
ATOM 681 C CA . CYS A 1 84 ? 8.151 -8.656 -16.191 1.00 97.81 84 CYS A CA 1
ATOM 682 C C . CYS A 1 84 ? 8.789 -10.045 -16.343 1.00 97.81 84 CYS A C 1
ATOM 684 O O . CYS A 1 84 ? 8.135 -10.926 -16.904 1.00 97.81 84 CYS A O 1
ATOM 686 N N . PRO A 1 85 ? 10.027 -10.260 -15.863 1.00 96.94 85 PRO A N 1
ATOM 687 C CA . PRO A 1 85 ? 10.695 -11.559 -15.963 1.00 96.94 85 PRO A CA 1
ATOM 688 C C . PRO A 1 85 ? 10.188 -12.586 -14.938 1.00 96.94 85 PRO A C 1
ATOM 690 O O . PRO A 1 85 ? 10.567 -13.752 -15.006 1.00 96.94 85 PRO A O 1
ATOM 693 N N . LEU A 1 86 ? 9.351 -12.162 -13.985 1.00 97.00 86 LEU A N 1
ATOM 694 C CA . LEU A 1 86 ? 8.749 -13.035 -12.983 1.00 97.00 86 LEU A CA 1
ATOM 695 C C . LEU A 1 86 ? 7.846 -14.085 -13.646 1.00 97.00 86 LEU A C 1
ATOM 697 O O . LEU A 1 86 ? 7.054 -13.763 -14.527 1.00 97.00 86 LEU A O 1
ATOM 701 N N . THR A 1 87 ? 7.892 -15.336 -13.199 1.00 96.75 87 THR A N 1
ATOM 702 C CA . THR A 1 87 ? 6.970 -16.363 -13.708 1.00 96.75 87 THR A CA 1
ATOM 703 C C . THR A 1 87 ? 5.637 -16.363 -12.954 1.00 96.75 87 THR A C 1
ATOM 705 O O . THR A 1 87 ? 5.557 -16.004 -11.775 1.00 96.75 87 THR A O 1
ATOM 708 N N . LYS A 1 88 ? 4.564 -16.851 -13.598 1.00 96.31 88 LYS A N 1
ATOM 709 C CA . LYS A 1 88 ? 3.271 -17.060 -12.915 1.00 96.31 88 LYS A CA 1
ATOM 710 C C . LYS A 1 88 ? 3.399 -17.991 -11.710 1.00 96.31 88 LYS A C 1
ATOM 712 O O . LYS A 1 88 ? 2.745 -17.761 -10.701 1.00 96.31 88 LYS A O 1
ATOM 717 N N . VAL A 1 89 ? 4.254 -19.011 -11.794 1.00 95.06 89 VAL A N 1
ATOM 718 C CA . VAL A 1 89 ? 4.482 -19.969 -10.702 1.00 95.06 89 VAL A CA 1
ATOM 719 C C . VAL A 1 89 ? 5.094 -19.272 -9.487 1.00 95.06 89 VAL A C 1
ATOM 721 O O . VAL A 1 89 ? 4.601 -19.437 -8.374 1.00 95.06 89 VAL A O 1
ATOM 724 N N . GLU A 1 90 ? 6.125 -18.449 -9.686 1.00 96.00 90 GLU A N 1
ATOM 725 C CA . GLU A 1 90 ? 6.727 -17.667 -8.601 1.00 96.00 90 GLU A CA 1
ATOM 726 C C . GLU A 1 90 ? 5.744 -16.651 -8.012 1.00 96.00 90 GLU A C 1
ATOM 728 O O . GLU A 1 90 ? 5.668 -16.501 -6.791 1.00 96.00 90 GLU A O 1
ATOM 733 N N . LEU A 1 91 ? 4.937 -15.995 -8.854 1.00 96.69 91 LEU A N 1
ATOM 734 C CA . LEU A 1 91 ? 3.891 -15.097 -8.372 1.00 96.69 91 LEU A CA 1
ATOM 735 C C . LEU A 1 91 ? 2.851 -15.845 -7.524 1.00 96.69 91 LEU A C 1
ATOM 737 O O . LEU A 1 91 ? 2.449 -15.333 -6.481 1.00 96.69 91 LEU A O 1
ATOM 741 N N . GLN A 1 92 ? 2.443 -17.056 -7.917 1.00 95.31 92 GLN A N 1
ATOM 742 C CA . GLN A 1 92 ? 1.496 -17.861 -7.139 1.00 95.31 92 GLN A CA 1
ATOM 743 C C . GLN A 1 92 ? 2.080 -18.333 -5.806 1.00 95.31 92 GLN A C 1
ATOM 745 O O . GLN A 1 92 ? 1.378 -18.268 -4.801 1.00 95.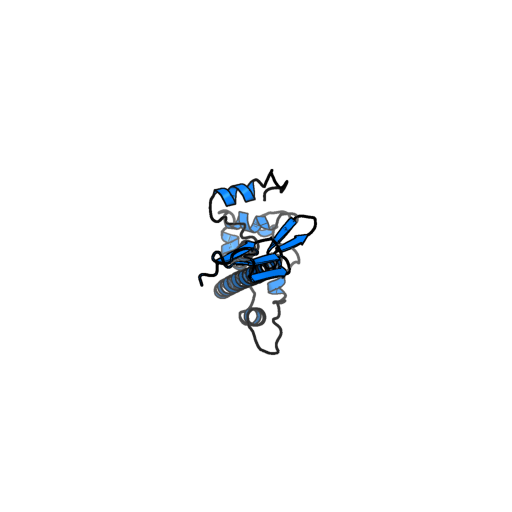31 92 GLN A O 1
ATOM 750 N N . LYS A 1 93 ? 3.371 -18.688 -5.738 1.00 95.19 93 LYS A N 1
ATOM 751 C CA . LYS A 1 93 ? 4.047 -18.978 -4.455 1.00 95.19 93 LYS A CA 1
ATOM 752 C C . LYS A 1 93 ? 4.016 -17.788 -3.487 1.00 95.19 93 LYS A C 1
ATOM 754 O O . LYS A 1 93 ? 3.986 -17.971 -2.268 1.00 95.19 93 LYS A O 1
ATOM 759 N N . TRP A 1 94 ? 3.982 -16.565 -4.018 1.00 95.25 94 TRP A N 1
ATOM 760 C CA . TRP A 1 94 ? 3.887 -15.349 -3.214 1.00 95.25 94 TRP A CA 1
ATOM 761 C C . TRP A 1 94 ? 2.443 -14.941 -2.867 1.00 95.25 94 TRP A C 1
ATOM 763 O O . TRP A 1 94 ? 2.164 -14.533 -1.733 1.00 95.25 94 TRP A O 1
ATOM 773 N N . LYS A 1 95 ? 1.525 -15.026 -3.840 1.00 93.81 95 LYS A N 1
ATOM 774 C CA . LYS A 1 95 ? 0.110 -14.607 -3.756 1.00 93.81 95 LYS A CA 1
ATOM 775 C C . LYS A 1 95 ? -0.757 -15.642 -3.030 1.00 93.81 95 LYS A C 1
ATOM 777 O O . LYS A 1 95 ? -1.607 -15.271 -2.212 1.00 93.81 95 LYS A O 1
ATOM 782 N N . GLY A 1 96 ? -0.538 -16.920 -3.327 1.00 90.06 96 GLY A N 1
ATOM 783 C CA . GLY A 1 96 ? -1.349 -18.062 -2.915 1.00 90.06 96 GLY A CA 1
ATOM 784 C C . GLY A 1 96 ? -1.378 -18.284 -1.406 1.00 90.06 96 GLY A C 1
ATOM 785 O O . GLY A 1 96 ? -0.503 -17.846 -0.659 1.00 90.06 96 GLY A O 1
ATOM 786 N N . TYR A 1 97 ? -2.438 -18.920 -0.918 1.00 89.88 97 TYR A N 1
ATOM 787 C CA . TYR A 1 97 ? -2.498 -19.418 0.453 1.00 89.88 97 TYR A CA 1
ATOM 788 C C . TYR A 1 97 ? -2.710 -20.919 0.415 1.00 89.88 97 TYR A C 1
ATOM 790 O O . TYR A 1 97 ? -3.750 -21.376 -0.048 1.00 89.88 97 TYR A O 1
ATOM 798 N N . GLU A 1 98 ? -1.755 -21.653 0.964 1.00 90.06 98 GLU A N 1
ATOM 799 C CA . GLU A 1 98 ? -1.865 -23.087 1.166 1.00 90.06 98 GLU A CA 1
ATOM 800 C C . GLU A 1 98 ? -1.568 -23.381 2.633 1.00 90.06 98 GLU A C 1
ATOM 802 O O . GLU A 1 98 ? -0.602 -22.881 3.217 1.00 90.06 98 GLU A O 1
ATOM 807 N N . LYS A 1 99 ? -2.454 -24.144 3.276 1.00 91.94 99 LYS A N 1
ATOM 808 C CA . LYS A 1 99 ? -2.323 -24.452 4.700 1.00 91.94 99 LYS A CA 1
ATOM 809 C C . LYS A 1 99 ? -1.051 -25.277 4.915 1.00 91.94 99 LYS A C 1
ATOM 811 O O . LYS A 1 99 ? -0.924 -26.361 4.364 1.00 91.94 99 LYS A O 1
ATOM 816 N N . GLY A 1 100 ? -0.144 -24.773 5.750 1.00 90.50 100 GLY A N 1
ATOM 817 C CA . GLY A 1 100 ? 1.135 -25.429 6.049 1.00 90.50 100 GLY A CA 1
ATOM 818 C C . GLY A 1 100 ? 2.300 -24.994 5.157 1.00 90.50 100 GLY A C 1
ATOM 819 O O . GLY A 1 100 ? 3.431 -25.372 5.442 1.00 90.50 100 GLY A O 1
ATOM 820 N N . ILE A 1 101 ? 2.058 -24.159 4.141 1.00 90.50 101 ILE A N 1
ATOM 821 C CA . ILE A 1 101 ? 3.106 -23.615 3.272 1.00 90.50 101 ILE A CA 1
ATOM 822 C C . ILE A 1 101 ? 3.194 -22.104 3.479 1.00 90.50 101 ILE A C 1
ATOM 824 O O . ILE A 1 101 ? 2.207 -21.370 3.392 1.00 90.50 101 ILE A O 1
ATOM 828 N N . ASN A 1 102 ? 4.402 -21.627 3.773 1.00 90.75 102 ASN A N 1
ATOM 829 C CA . ASN A 1 102 ? 4.661 -20.200 3.898 1.00 90.75 102 ASN A CA 1
ATOM 830 C C . ASN A 1 102 ? 4.704 -19.549 2.516 1.00 90.75 102 ASN A C 1
ATOM 832 O O . ASN A 1 102 ? 5.301 -20.078 1.583 1.00 90.75 102 ASN A O 1
ATOM 836 N N . ARG A 1 103 ? 4.117 -18.356 2.408 1.00 92.69 103 ARG A N 1
ATOM 837 C CA . ARG A 1 103 ? 4.251 -17.524 1.209 1.00 92.69 103 ARG A CA 1
ATOM 838 C C . ARG A 1 103 ? 5.694 -17.086 1.048 1.00 92.69 103 ARG A C 1
ATOM 840 O O . ARG A 1 103 ? 6.271 -16.522 1.979 1.00 92.69 103 ARG A O 1
ATOM 847 N N . GLU A 1 104 ? 6.228 -17.263 -0.148 1.00 93.50 104 GLU A N 1
ATOM 848 C CA . GLU A 1 104 ? 7.610 -16.926 -0.461 1.00 93.50 104 GLU A CA 1
ATOM 849 C C . GLU A 1 104 ? 7.663 -15.751 -1.436 1.00 93.50 104 GLU A C 1
ATOM 851 O O . GLU A 1 104 ? 6.973 -15.742 -2.451 1.00 93.50 104 GLU A O 1
ATOM 856 N N . TYR A 1 105 ? 8.458 -14.729 -1.113 1.00 94.88 105 TYR A N 1
ATOM 857 C CA . TYR A 1 105 ? 8.701 -13.621 -2.036 1.00 94.88 105 TYR A CA 1
ATOM 858 C C . TYR A 1 105 ? 9.609 -14.093 -3.182 1.00 94.88 105 TYR A C 1
ATOM 860 O O . TYR A 1 105 ? 10.598 -14.768 -2.891 1.00 94.88 105 TYR A O 1
ATOM 868 N N . PRO A 1 106 ? 9.352 -13.714 -4.446 1.00 95.56 106 PRO A N 1
ATOM 869 C CA . PRO A 1 106 ? 10.188 -14.147 -5.559 1.00 95.56 106 PRO A CA 1
ATOM 870 C C . PRO A 1 106 ? 11.613 -13.593 -5.462 1.00 95.56 106 PRO A C 1
ATOM 872 O O . PRO A 1 106 ? 11.810 -12.389 -5.294 1.00 95.56 106 PRO A O 1
ATOM 875 N N . LYS A 1 107 ? 12.609 -14.473 -5.575 1.00 95.75 107 LYS A N 1
ATOM 876 C CA . LYS A 1 107 ? 14.042 -14.142 -5.465 1.00 95.75 107 LYS A CA 1
ATOM 877 C C . LYS A 1 107 ? 14.863 -14.648 -6.654 1.00 95.75 107 LYS A C 1
ATOM 879 O O . LYS A 1 107 ? 16.075 -14.788 -6.527 1.00 95.75 107 LYS A O 1
ATOM 884 N N . SER A 1 108 ? 14.223 -14.950 -7.784 1.00 96.00 108 SER A N 1
ATOM 885 C CA . SER A 1 108 ? 14.958 -15.252 -9.012 1.00 96.00 108 SER A CA 1
ATOM 886 C C . SER A 1 108 ? 15.861 -14.085 -9.387 1.00 96.00 108 SER A C 1
ATOM 888 O O . SER A 1 108 ? 15.496 -12.918 -9.226 1.00 96.00 108 SER A O 1
ATOM 890 N N . GLU A 1 109 ? 17.049 -14.411 -9.889 1.00 95.88 109 GLU A N 1
ATOM 891 C CA . GLU A 1 109 ? 18.060 -13.425 -10.256 1.00 95.88 109 GLU A CA 1
ATOM 892 C C . GLU A 1 109 ? 17.507 -12.411 -11.262 1.00 95.88 109 GLU A C 1
ATOM 894 O O . GLU A 1 109 ? 17.538 -11.214 -10.993 1.00 95.88 109 GLU A O 1
ATOM 899 N N . SER A 1 110 ? 16.861 -12.878 -12.334 1.00 95.31 110 SER A N 1
ATOM 900 C CA . SER A 1 110 ? 16.228 -12.019 -13.343 1.00 95.31 110 SER A CA 1
ATOM 901 C C . SER A 1 110 ? 15.218 -11.031 -12.746 1.00 95.31 110 SER A C 1
ATOM 903 O O . SER A 1 110 ? 15.196 -9.860 -13.122 1.00 95.31 110 SER A O 1
ATOM 905 N N . PHE A 1 111 ? 14.405 -11.463 -11.777 1.00 96.94 111 PHE A N 1
ATOM 906 C CA . PHE A 1 111 ? 13.452 -10.585 -11.103 1.00 96.94 111 PHE A CA 1
ATOM 907 C C . PHE A 1 111 ? 14.147 -9.566 -10.198 1.00 96.94 111 PHE A C 1
ATOM 909 O O . PHE A 1 111 ? 13.765 -8.396 -10.191 1.00 96.94 111 PHE A O 1
ATOM 916 N N . LEU A 1 112 ? 15.181 -9.973 -9.459 1.00 97.06 112 LEU A N 1
ATOM 917 C CA . LEU A 1 112 ? 15.954 -9.062 -8.612 1.00 97.06 112 LEU A CA 1
ATOM 918 C C . LEU A 1 112 ? 16.698 -8.006 -9.440 1.00 97.06 112 LEU A C 1
ATOM 920 O O . LEU A 1 112 ? 16.661 -6.831 -9.075 1.00 97.06 112 LEU A O 1
ATOM 924 N N . LYS A 1 113 ? 17.303 -8.397 -10.565 1.00 97.44 113 LYS A N 1
ATOM 925 C CA . LYS A 1 113 ? 17.965 -7.487 -11.512 1.00 97.44 113 LYS A CA 1
ATOM 926 C C . LYS A 1 113 ? 16.979 -6.498 -12.134 1.00 97.44 113 LYS A C 1
ATOM 928 O O . LYS A 1 113 ? 17.163 -5.285 -12.047 1.00 97.44 113 LYS A O 1
ATOM 933 N N . TRP A 1 114 ? 15.819 -6.990 -12.564 1.00 97.62 114 TRP A N 1
ATOM 934 C CA . TRP A 1 114 ? 14.725 -6.141 -13.033 1.00 97.62 114 TRP A CA 1
ATOM 935 C C . TRP A 1 114 ? 14.252 -5.131 -11.976 1.00 97.62 114 TRP A C 1
ATOM 937 O O . TRP A 1 114 ? 14.023 -3.962 -12.289 1.00 97.62 114 TRP A O 1
ATOM 947 N N . LEU A 1 115 ? 14.157 -5.522 -10.697 1.00 96.81 115 LEU A N 1
ATOM 948 C CA . LEU A 1 115 ? 13.839 -4.584 -9.610 1.00 96.81 115 LEU A CA 1
ATOM 949 C C . LEU A 1 115 ? 14.887 -3.472 -9.458 1.00 96.81 115 LEU A C 1
ATOM 951 O O . LEU A 1 115 ? 14.514 -2.353 -9.087 1.00 96.81 115 LEU A O 1
ATOM 955 N N . GLN A 1 116 ? 16.148 -3.765 -9.770 1.00 95.94 116 GLN A N 1
ATOM 956 C CA . GLN A 1 116 ? 17.281 -2.840 -9.717 1.00 95.94 116 GLN A CA 1
ATOM 957 C C . GLN A 1 116 ? 17.421 -1.962 -10.970 1.00 95.94 116 GLN A C 1
ATOM 959 O O . GLN A 1 116 ? 18.278 -1.087 -10.967 1.00 95.94 116 GLN A O 1
ATOM 964 N N . PHE A 1 117 ? 16.551 -2.123 -11.980 1.00 96.81 117 PHE A N 1
ATOM 965 C CA . PHE A 1 117 ? 16.698 -1.507 -13.311 1.00 96.81 117 PHE A CA 1
ATOM 966 C C . PHE A 1 117 ? 17.971 -1.948 -14.058 1.00 96.81 117 PHE A C 1
ATOM 968 O O . PHE A 1 117 ? 18.433 -1.229 -14.936 1.00 96.81 117 PHE A O 1
ATOM 975 N N . ASP A 1 118 ? 18.503 -3.113 -13.696 1.00 96.25 118 ASP A N 1
ATOM 976 C CA . ASP A 1 118 ? 19.650 -3.768 -14.324 1.00 96.25 118 ASP A CA 1
ATOM 977 C C . ASP A 1 118 ? 19.099 -4.790 -15.333 1.00 96.25 118 ASP A C 1
ATOM 979 O O . ASP A 1 118 ? 18.646 -5.872 -14.939 1.00 96.25 118 ASP A O 1
ATOM 983 N N . PHE A 1 119 ? 18.977 -4.405 -16.608 1.00 94.75 119 PHE A N 1
ATOM 984 C CA . PHE A 1 119 ? 18.350 -5.255 -17.635 1.00 94.75 119 PHE A CA 1
ATOM 985 C C . PHE A 1 119 ? 19.380 -6.036 -18.457 1.00 94.75 119 PHE A C 1
ATOM 987 O O . PHE A 1 119 ? 19.012 -7.056 -19.051 1.00 94.75 119 PHE A O 1
ATOM 994 N N . ASP A 1 120 ? 20.643 -5.605 -18.465 1.00 92.88 120 ASP A N 1
ATOM 995 C CA . ASP A 1 120 ? 21.770 -6.308 -19.088 1.00 92.88 120 ASP A CA 1
ATOM 996 C C . ASP A 1 120 ? 22.556 -7.217 -18.117 1.00 92.88 120 ASP A C 1
ATOM 998 O O . ASP A 1 120 ? 23.356 -8.043 -18.560 1.00 92.88 120 ASP A O 1
ATOM 1002 N N . GLN A 1 121 ? 22.228 -7.165 -16.822 1.00 92.94 121 GLN A N 1
ATOM 1003 C CA . GLN A 1 121 ? 22.796 -7.957 -15.727 1.00 92.94 121 GLN A CA 1
ATOM 1004 C C . GLN A 1 121 ? 24.242 -7.583 -15.362 1.00 92.94 121 GLN A C 1
ATOM 1006 O O . GLN A 1 121 ? 24.936 -8.383 -14.724 1.00 92.94 121 GLN A O 1
ATOM 1011 N N . ASP A 1 122 ? 24.693 -6.368 -15.687 1.00 92.44 122 ASP A N 1
ATOM 1012 C CA . ASP A 1 122 ? 26.048 -5.885 -15.391 1.00 92.44 122 ASP A CA 1
ATOM 1013 C C . ASP A 1 122 ? 26.265 -5.459 -13.920 1.00 92.44 122 ASP A C 1
ATOM 1015 O O . ASP A 1 122 ? 27.394 -5.188 -13.491 1.00 92.44 122 ASP A O 1
ATOM 1019 N N . GLY A 1 123 ? 25.196 -5.439 -13.115 1.00 91.56 123 GLY A N 1
ATOM 1020 C CA . GLY A 1 123 ? 25.223 -5.038 -11.709 1.00 91.56 123 GLY A CA 1
ATOM 1021 C C . GLY A 1 123 ? 24.890 -3.572 -11.452 1.00 91.56 123 GLY A C 1
ATOM 1022 O O . GLY A 1 123 ? 25.005 -3.132 -10.302 1.00 91.56 123 GLY A O 1
ATOM 1023 N N . LYS A 1 124 ? 24.491 -2.807 -12.469 1.00 92.50 124 LYS A N 1
ATOM 1024 C CA . LYS A 1 124 ? 24.140 -1.390 -12.359 1.00 92.50 124 LYS A CA 1
ATOM 1025 C C . LYS A 1 124 ? 22.801 -1.119 -13.045 1.00 92.50 124 LYS A C 1
ATOM 1027 O O . LYS A 1 124 ? 22.401 -1.849 -13.934 1.00 92.50 124 LYS A O 1
ATOM 1032 N N . PRO A 1 125 ? 22.089 -0.053 -12.650 1.00 95.81 125 PRO A N 1
ATOM 1033 C CA . PRO A 1 125 ? 20.936 0.393 -13.415 1.00 95.81 125 PRO A CA 1
ATOM 1034 C C . PRO A 1 125 ? 21.341 0.879 -14.815 1.00 95.81 125 PRO A C 1
ATOM 1036 O O . PRO A 1 125 ? 22.293 1.655 -14.951 1.00 95.81 125 PRO A O 1
ATOM 1039 N N . ASP A 1 126 ? 20.559 0.524 -15.833 1.00 95.44 126 ASP A N 1
ATOM 1040 C CA . ASP A 1 126 ? 20.848 0.788 -17.249 1.00 95.44 126 ASP A CA 1
ATOM 1041 C C . ASP A 1 126 ? 20.573 2.252 -17.667 1.00 95.44 126 ASP A C 1
ATOM 1043 O O . ASP A 1 126 ? 19.880 2.538 -18.647 1.00 95.44 126 ASP A O 1
ATOM 1047 N N . PHE A 1 127 ? 21.109 3.231 -16.934 1.00 95.94 127 PHE A N 1
ATOM 1048 C CA . PHE A 1 127 ? 20.991 4.656 -17.278 1.00 95.94 127 PHE A CA 1
ATOM 1049 C C . PHE A 1 127 ? 21.615 4.989 -18.642 1.00 95.94 127 PHE A C 1
ATOM 1051 O O . PHE A 1 127 ? 21.190 5.928 -19.323 1.00 95.94 127 PHE A O 1
ATOM 1058 N N . HIS A 1 128 ? 22.588 4.182 -19.073 1.00 93.81 128 HIS A N 1
ATOM 1059 C CA . HIS A 1 128 ? 23.267 4.320 -20.356 1.00 93.81 128 HIS A CA 1
ATOM 1060 C C . HIS A 1 128 ? 22.297 4.248 -21.550 1.00 93.81 128 HIS A C 1
ATOM 1062 O O . HIS A 1 128 ? 22.543 4.896 -22.566 1.00 93.81 128 HIS A O 1
ATOM 1068 N N . LEU A 1 129 ? 21.150 3.564 -21.410 1.00 93.62 129 LEU A N 1
ATOM 1069 C CA . LEU A 1 129 ? 20.094 3.504 -22.431 1.00 93.62 129 LEU A CA 1
ATOM 1070 C C . LEU A 1 129 ? 19.520 4.883 -22.791 1.00 93.62 129 LEU A C 1
ATOM 1072 O O . LEU A 1 129 ? 18.909 5.044 -23.848 1.00 93.62 129 LEU A O 1
ATOM 1076 N N . PHE A 1 130 ? 19.720 5.875 -21.922 1.00 94.94 130 PHE A N 1
ATOM 1077 C CA . PHE A 1 130 ? 19.228 7.240 -22.087 1.00 94.94 130 PHE A CA 1
ATOM 1078 C C . PHE A 1 130 ? 20.350 8.280 -22.167 1.00 94.94 130 PHE A C 1
ATOM 1080 O O . PHE A 1 130 ? 20.090 9.470 -21.983 1.00 94.94 130 PHE A O 1
ATOM 1087 N N . ASN A 1 131 ? 21.596 7.855 -22.417 1.00 92.88 131 ASN A N 1
ATOM 1088 C CA . ASN A 1 131 ? 22.786 8.718 -22.376 1.00 92.88 131 ASN A CA 1
ATOM 1089 C C . ASN A 1 131 ? 22.930 9.466 -21.036 1.00 92.88 131 ASN A C 1
ATOM 1091 O O . ASN A 1 131 ? 23.296 10.642 -20.996 1.00 92.88 131 ASN A O 1
ATOM 1095 N N . LYS A 1 132 ? 22.573 8.795 -19.938 1.00 92.56 132 LYS A N 1
ATOM 1096 C CA . LYS A 1 132 ? 22.589 9.341 -18.581 1.00 92.56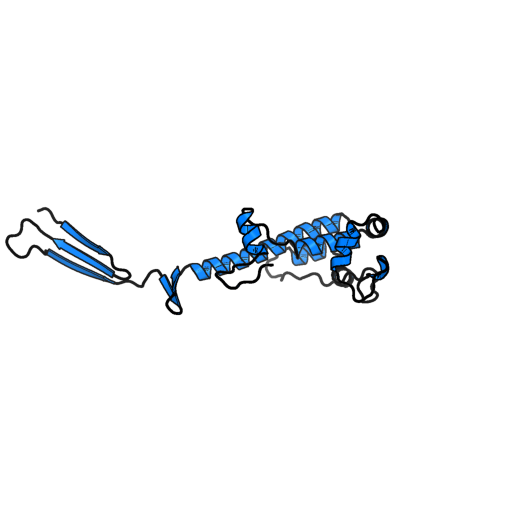 132 LYS A CA 1
ATOM 1097 C C . LYS A 1 132 ? 23.735 8.751 -17.766 1.00 92.56 132 LYS A C 1
ATOM 1099 O O . LYS A 1 132 ? 24.189 7.638 -18.031 1.00 92.56 132 LYS A O 1
ATOM 1104 N N . ASP A 1 133 ? 24.210 9.521 -16.791 1.00 90.31 133 ASP A N 1
ATOM 1105 C CA . ASP A 1 133 ? 25.291 9.094 -15.905 1.00 90.31 133 ASP A CA 1
ATOM 1106 C C . ASP A 1 133 ? 24.815 8.019 -14.912 1.00 90.31 133 ASP A C 1
ATOM 1108 O O . ASP A 1 133 ? 23.636 7.924 -14.573 1.00 90.31 133 ASP A O 1
ATOM 1112 N N . LYS A 1 134 ? 25.749 7.211 -14.404 1.00 86.19 134 LYS A N 1
ATOM 1113 C CA . LYS A 1 134 ? 25.473 6.157 -13.416 1.00 86.19 134 LYS A CA 1
ATOM 1114 C C . LYS A 1 134 ? 24.948 6.677 -12.068 1.00 86.19 134 LYS A C 1
ATOM 1116 O O . LYS A 1 134 ? 24.416 5.892 -11.286 1.00 86.19 134 LYS A O 1
ATOM 1121 N N . HIS A 1 135 ? 25.138 7.961 -11.770 1.00 86.38 135 HIS A N 1
ATOM 1122 C CA . HIS A 1 135 ? 24.697 8.617 -10.536 1.00 86.38 135 HIS A CA 1
ATOM 1123 C C . HIS A 1 135 ? 23.302 9.250 -10.639 1.00 86.38 135 HIS A C 1
ATOM 1125 O O . HIS A 1 135 ? 22.884 9.986 -9.745 1.00 86.38 135 HIS A O 1
ATOM 1131 N N . GLU A 1 136 ? 22.575 8.964 -11.715 1.00 92.50 136 GLU A N 1
ATOM 1132 C CA . GLU A 1 136 ? 21.243 9.500 -11.952 1.00 92.50 136 GLU A CA 1
ATOM 1133 C C . GLU A 1 136 ? 20.166 8.853 -11.079 1.00 92.50 136 GLU A C 1
ATOM 1135 O O . GLU A 1 136 ? 20.330 7.801 -10.454 1.00 92.50 136 GLU A O 1
ATOM 1140 N N . SER A 1 137 ? 19.018 9.520 -11.013 1.00 92.56 137 SER A N 1
ATOM 1141 C CA . SER A 1 137 ? 17.892 9.012 -10.244 1.00 92.56 137 SER A CA 1
ATOM 1142 C C . SER A 1 137 ? 17.127 7.937 -11.012 1.00 92.56 137 SER A C 1
ATOM 1144 O O . SER A 1 137 ? 16.817 8.104 -12.188 1.00 92.56 137 SER A O 1
ATOM 1146 N N . ILE A 1 138 ? 16.663 6.887 -10.327 1.00 92.56 138 ILE A N 1
ATOM 1147 C CA . ILE A 1 138 ? 15.764 5.874 -10.918 1.00 92.56 138 ILE A CA 1
ATOM 1148 C C . ILE A 1 138 ? 14.460 6.466 -11.486 1.00 92.56 138 ILE A C 1
ATOM 1150 O O . ILE A 1 138 ? 13.761 5.808 -12.252 1.00 92.56 138 ILE A O 1
ATOM 1154 N N . TYR A 1 139 ? 14.100 7.701 -11.115 1.00 94.19 139 TYR A N 1
ATOM 1155 C CA . TYR A 1 139 ? 12.960 8.412 -11.696 1.00 94.19 139 TYR A CA 1
ATOM 1156 C C . TYR A 1 139 ? 13.186 8.824 -13.160 1.00 94.19 139 TYR A C 1
ATOM 1158 O O . TYR A 1 139 ? 12.199 9.019 -13.869 1.00 94.19 139 TYR A O 1
ATOM 1166 N N . VAL A 1 140 ? 14.434 8.857 -13.642 1.00 95.69 140 VAL A N 1
ATOM 1167 C CA . VAL A 1 140 ? 14.766 9.085 -15.059 1.00 95.69 140 VAL A CA 1
ATOM 1168 C C . VAL A 1 140 ? 14.032 8.094 -15.958 1.00 95.69 140 VAL A C 1
ATOM 1170 O O . VAL A 1 140 ? 13.474 8.493 -16.970 1.00 95.69 140 VAL A O 1
ATOM 1173 N N . PHE A 1 141 ? 13.907 6.821 -15.570 1.00 96.50 141 PHE A N 1
ATOM 1174 C CA . PHE A 1 141 ? 13.166 5.832 -16.364 1.00 96.50 141 PHE A CA 1
ATOM 1175 C C . PHE A 1 141 ? 11.699 6.233 -16.604 1.00 96.50 141 PHE A C 1
ATOM 1177 O O . PHE A 1 141 ? 11.150 5.953 -17.668 1.00 96.50 141 PHE A O 1
ATOM 1184 N N . ARG A 1 142 ? 11.057 6.916 -15.642 1.00 95.69 142 ARG A N 1
ATOM 1185 C CA . ARG A 1 142 ? 9.684 7.432 -15.800 1.00 95.69 142 ARG A CA 1
ATOM 1186 C C . ARG A 1 142 ? 9.632 8.629 -16.740 1.00 95.69 142 ARG A C 1
ATOM 1188 O O . ARG A 1 142 ? 8.704 8.722 -17.534 1.00 95.69 142 ARG A O 1
ATOM 1195 N N . GLU A 1 143 ? 10.599 9.532 -16.627 1.00 95.81 143 GLU A N 1
ATOM 1196 C CA . GLU A 1 143 ? 10.722 10.701 -17.501 1.00 95.81 143 GLU A CA 1
ATOM 1197 C C . GLU A 1 143 ? 10.982 10.270 -18.951 1.00 95.81 143 GLU A C 1
ATOM 1199 O O . GLU A 1 143 ? 10.321 10.724 -19.880 1.00 95.81 143 GLU A O 1
ATOM 1204 N N . MET A 1 144 ? 11.893 9.319 -19.153 1.00 96.50 144 MET A N 1
ATOM 1205 C CA . MET A 1 144 ? 12.254 8.845 -20.486 1.00 96.50 144 MET A CA 1
ATOM 1206 C C . MET A 1 144 ? 11.130 8.033 -21.138 1.00 96.50 144 MET A C 1
ATOM 1208 O O . MET A 1 144 ? 11.006 8.064 -22.359 1.00 96.50 144 MET A O 1
ATOM 1212 N N . ALA A 1 145 ? 10.260 7.382 -20.357 1.00 96.12 145 ALA A N 1
ATOM 1213 C CA . ALA A 1 145 ? 9.112 6.632 -20.880 1.00 96.12 145 ALA A CA 1
ATOM 1214 C C . ALA A 1 145 ? 8.096 7.500 -21.644 1.00 96.12 145 ALA A C 1
ATOM 1216 O O . ALA A 1 145 ? 7.357 6.978 -22.477 1.00 96.12 145 ALA A O 1
ATOM 1217 N N . ILE A 1 146 ? 8.053 8.811 -21.376 1.00 95.69 146 ILE A N 1
ATOM 1218 C CA . ILE A 1 146 ? 7.203 9.765 -22.108 1.00 95.69 146 ILE A CA 1
ATOM 1219 C C . ILE A 1 146 ? 7.969 10.541 -23.187 1.00 95.69 146 ILE A C 1
ATOM 1221 O O . ILE A 1 146 ? 7.355 11.271 -23.963 1.00 95.69 146 ILE A O 1
ATOM 1225 N N . SER A 1 147 ? 9.295 10.393 -23.248 1.00 95.38 147 SER A N 1
ATOM 1226 C CA . SER A 1 147 ? 10.140 11.092 -24.212 1.00 95.38 147 SER A CA 1
ATOM 1227 C C . SER A 1 147 ? 10.045 10.434 -25.594 1.00 95.38 147 SER A C 1
ATOM 1229 O O . SER A 1 147 ? 10.402 9.258 -25.735 1.00 95.38 147 SER A O 1
ATOM 1231 N N . PRO A 1 148 ? 9.640 11.167 -26.650 1.00 94.94 148 PRO A N 1
ATOM 1232 C CA . PRO A 1 148 ? 9.606 10.627 -28.008 1.00 94.94 148 PRO A CA 1
ATOM 1233 C C . PRO A 1 148 ? 10.975 10.126 -28.487 1.00 94.94 148 PRO A C 1
ATOM 1235 O O . PRO A 1 148 ? 11.041 9.143 -29.221 1.00 94.94 148 PRO A O 1
ATOM 1238 N N . THR A 1 149 ? 12.061 10.756 -28.025 1.00 96.69 149 THR A N 1
ATOM 1239 C CA . THR A 1 149 ? 13.448 10.414 -28.376 1.00 96.69 149 THR A CA 1
ATOM 1240 C C . THR A 1 149 ? 13.813 8.981 -27.992 1.00 96.69 149 THR A C 1
ATOM 1242 O O . THR A 1 149 ? 14.493 8.295 -28.749 1.00 96.69 149 THR A O 1
ATOM 1245 N N . TYR A 1 150 ? 13.337 8.509 -26.836 1.00 96.00 150 TYR A N 1
ATOM 1246 C CA . TYR A 1 150 ? 13.702 7.199 -26.285 1.00 96.00 150 TYR A CA 1
ATOM 1247 C C . TYR A 1 150 ? 12.615 6.142 -26.453 1.00 96.00 150 TYR A C 1
ATOM 1249 O O .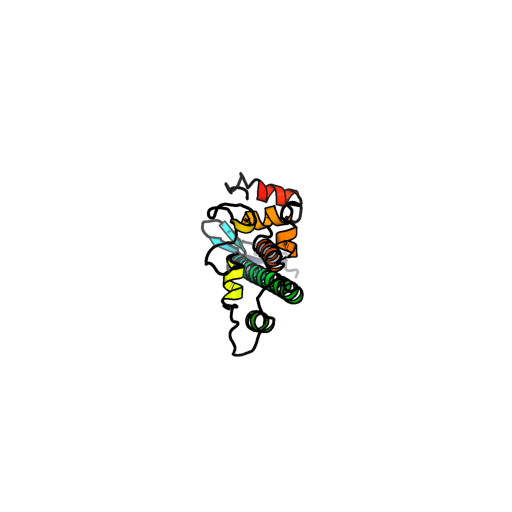 TYR A 1 150 ? 12.753 5.027 -25.955 1.00 96.00 150 TYR A O 1
ATOM 1257 N N . ARG A 1 151 ? 11.550 6.445 -27.201 1.00 95.19 151 ARG A N 1
ATOM 1258 C CA . ARG A 1 151 ? 10.428 5.529 -27.437 1.00 95.19 151 ARG A CA 1
ATOM 1259 C C . ARG A 1 151 ? 10.874 4.143 -27.919 1.00 95.19 151 ARG A C 1
ATOM 1261 O O . ARG A 1 151 ? 10.378 3.131 -27.428 1.00 95.19 151 ARG A O 1
ATOM 1268 N N . SER A 1 152 ? 11.850 4.098 -28.824 1.00 96.12 152 SER A N 1
ATOM 1269 C CA . SER A 1 152 ? 12.378 2.851 -29.388 1.00 96.12 152 SER A CA 1
ATOM 1270 C C . SER A 1 152 ? 13.042 1.940 -28.345 1.00 96.12 152 SER A C 1
ATOM 1272 O O . SER A 1 152 ? 13.008 0.721 -28.504 1.00 96.12 152 SER A O 1
ATOM 1274 N N . VAL A 1 153 ? 13.598 2.497 -27.260 1.00 96.00 153 VAL A N 1
ATOM 1275 C CA . VAL A 1 153 ? 14.184 1.730 -26.146 1.00 96.00 153 VAL A CA 1
ATOM 1276 C C . VAL A 1 153 ? 13.103 0.891 -25.462 1.00 96.00 153 VAL A C 1
ATOM 1278 O O . VAL A 1 153 ? 13.272 -0.312 -25.273 1.00 96.00 153 VAL A O 1
ATOM 1281 N N . PHE A 1 154 ? 11.955 1.503 -25.159 1.00 95.94 154 PHE A N 1
ATOM 1282 C CA . PHE A 1 154 ? 10.833 0.832 -24.495 1.00 95.94 154 PHE A CA 1
ATOM 1283 C C . PHE A 1 154 ? 10.088 -0.138 -25.418 1.00 95.94 154 PHE A C 1
ATOM 1285 O O . PHE A 1 154 ? 9.590 -1.161 -24.954 1.00 95.94 154 PHE A O 1
ATOM 1292 N N . GLU A 1 155 ? 10.025 0.155 -26.720 1.00 94.50 155 GLU A N 1
ATOM 1293 C CA . GLU A 1 155 ? 9.429 -0.748 -27.714 1.00 94.50 155 GLU A CA 1
ATOM 1294 C C . GLU A 1 155 ? 10.268 -2.019 -27.911 1.00 94.50 155 GLU A C 1
ATOM 1296 O O . GLU A 1 155 ? 9.715 -3.113 -28.013 1.00 94.50 155 GLU A O 1
ATOM 1301 N N . ARG A 1 156 ? 11.603 -1.894 -27.919 1.00 95.19 156 ARG A N 1
ATOM 1302 C CA . ARG A 1 156 ? 12.522 -3.038 -28.048 1.00 95.19 156 ARG A CA 1
ATOM 1303 C C . ARG A 1 156 ? 12.655 -3.839 -26.758 1.00 95.19 156 ARG A C 1
ATOM 1305 O O . ARG A 1 156 ? 12.852 -5.049 -26.825 1.00 95.19 156 ARG A O 1
ATOM 1312 N N . ASN A 1 157 ? 12.537 -3.186 -25.602 1.00 95.19 157 ASN A N 1
ATOM 1313 C CA . ASN A 1 157 ? 12.609 -3.837 -24.300 1.00 95.19 157 ASN A CA 1
ATOM 1314 C C . ASN A 1 157 ? 11.383 -3.497 -23.425 1.00 95.19 157 ASN A C 1
ATOM 1316 O O . ASN A 1 157 ? 11.439 -2.615 -22.559 1.00 95.19 157 ASN A O 1
ATOM 1320 N N . PRO A 1 158 ? 10.271 -4.242 -23.595 1.00 96.00 158 PRO A N 1
ATOM 1321 C CA . PRO A 1 158 ? 9.042 -4.033 -22.829 1.00 96.00 158 PRO A CA 1
ATOM 1322 C C . PRO A 1 158 ? 9.210 -4.195 -21.312 1.00 96.00 158 PRO A C 1
ATOM 1324 O O . PRO A 1 158 ? 8.386 -3.689 -20.544 1.00 96.00 158 PRO A O 1
ATOM 1327 N N . GLN A 1 159 ? 10.263 -4.882 -20.853 1.00 97.50 159 GLN A N 1
ATOM 1328 C CA . GLN A 1 159 ? 10.508 -5.075 -19.425 1.00 97.50 159 GLN A CA 1
ATOM 1329 C C . GLN A 1 159 ? 10.888 -3.771 -18.720 1.00 97.50 159 GLN A C 1
ATOM 1331 O O . GLN A 1 159 ? 10.517 -3.589 -17.558 1.00 97.50 159 GLN A O 1
ATOM 1336 N N . ILE A 1 160 ? 11.534 -2.834 -19.422 1.00 97.44 160 ILE A N 1
ATOM 1337 C CA . ILE A 1 160 ? 11.852 -1.502 -18.888 1.00 97.44 160 ILE A CA 1
ATOM 1338 C C . ILE A 1 160 ? 10.558 -0.756 -18.564 1.00 97.44 160 ILE A C 1
ATOM 1340 O O . ILE A 1 160 ? 10.376 -0.248 -17.455 1.00 97.44 160 ILE A O 1
ATOM 1344 N N . LEU A 1 161 ? 9.608 -0.757 -19.504 1.00 97.56 161 LEU A N 1
ATOM 1345 C CA . LEU A 1 161 ? 8.311 -0.118 -19.302 1.00 97.56 161 LEU A CA 1
ATOM 1346 C C . LEU A 1 161 ? 7.507 -0.805 -18.187 1.00 97.56 161 LEU A C 1
ATOM 1348 O O . LEU A 1 161 ? 6.877 -0.139 -17.364 1.00 97.56 161 LEU A O 1
ATOM 1352 N N . GLY A 1 162 ? 7.569 -2.135 -18.095 1.00 98.25 162 GLY A N 1
ATOM 1353 C CA . GLY A 1 162 ? 6.953 -2.856 -16.983 1.00 98.25 162 GLY A CA 1
ATOM 1354 C C . GLY A 1 162 ? 7.530 -2.451 -15.628 1.00 98.25 162 GLY A C 1
ATOM 1355 O O . GLY A 1 162 ? 6.781 -2.271 -14.662 1.00 98.25 162 GLY A O 1
ATOM 1356 N N . ARG A 1 163 ? 8.848 -2.234 -15.548 1.00 97.94 163 ARG A N 1
ATOM 1357 C CA . ARG A 1 163 ? 9.508 -1.801 -14.312 1.00 97.94 163 ARG A CA 1
ATOM 1358 C C . ARG A 1 163 ? 9.083 -0.397 -13.894 1.00 97.94 163 ARG A C 1
ATOM 1360 O O . ARG A 1 163 ? 8.865 -0.162 -12.697 1.00 97.94 163 ARG A O 1
ATOM 1367 N N . VAL A 1 164 ? 8.910 0.498 -14.868 1.00 97.88 164 VAL A N 1
ATOM 1368 C CA . VAL A 1 164 ? 8.342 1.842 -14.684 1.00 97.88 164 VAL A CA 1
ATOM 1369 C C . VAL A 1 164 ? 6.930 1.753 -14.095 1.00 97.88 164 VAL A C 1
ATOM 1371 O O . VAL A 1 164 ? 6.656 2.368 -13.061 1.00 97.88 164 VAL A O 1
ATOM 1374 N N . PHE A 1 165 ? 6.046 0.927 -14.666 1.00 97.94 165 PHE A N 1
ATOM 1375 C CA . PHE A 1 165 ? 4.699 0.725 -14.117 1.00 97.94 165 PHE A CA 1
ATOM 1376 C C . PHE A 1 165 ? 4.717 0.154 -12.695 1.00 97.94 165 PHE A C 1
ATOM 1378 O O . PHE A 1 165 ? 3.952 0.596 -11.833 1.00 97.94 165 PHE A O 1
ATOM 1385 N N . TYR A 1 166 ? 5.623 -0.780 -12.407 1.00 98.00 166 TYR A N 1
ATOM 1386 C CA . TYR A 1 166 ? 5.755 -1.340 -11.064 1.00 98.00 166 TYR A CA 1
ATOM 1387 C C . TYR A 1 166 ? 6.239 -0.307 -10.038 1.00 98.00 166 TYR A C 1
ATOM 1389 O O . TYR A 1 166 ? 5.711 -0.252 -8.923 1.00 98.00 166 TYR A O 1
ATOM 1397 N N . GLN A 1 167 ? 7.160 0.581 -10.428 1.00 96.69 167 GLN A N 1
ATOM 1398 C CA . GLN A 1 167 ? 7.584 1.715 -9.601 1.00 96.69 167 GLN A CA 1
ATOM 1399 C C . GLN A 1 167 ? 6.410 2.652 -9.278 1.00 96.69 167 GLN A C 1
ATOM 1401 O O . GLN A 1 167 ? 6.271 3.100 -8.139 1.00 96.69 167 GLN A O 1
ATOM 1406 N N . LEU A 1 168 ? 5.530 2.919 -10.251 1.00 95.69 168 LEU A N 1
ATOM 1407 C CA . LEU A 1 168 ? 4.343 3.756 -10.048 1.00 95.69 168 LEU A CA 1
ATOM 1408 C C . LEU A 1 168 ? 3.368 3.147 -9.036 1.00 95.69 168 LEU A C 1
ATOM 1410 O O . LEU A 1 168 ? 2.833 3.867 -8.198 1.00 95.69 168 LEU A O 1
ATOM 1414 N N . VAL A 1 169 ? 3.162 1.827 -9.048 1.00 95.62 169 VAL A N 1
ATOM 1415 C CA . VAL A 1 169 ? 2.298 1.163 -8.053 1.00 95.62 169 VAL A CA 1
ATOM 1416 C C . VAL A 1 169 ? 2.895 1.209 -6.645 1.00 95.62 169 VAL A C 1
ATOM 1418 O O . VAL A 1 169 ? 2.144 1.339 -5.671 1.00 95.62 169 VAL A O 1
ATOM 1421 N N . GLN A 1 170 ? 4.224 1.141 -6.525 1.00 92.56 170 GLN A N 1
ATOM 1422 C CA . GLN A 1 170 ? 4.936 1.313 -5.254 1.00 92.56 170 GLN A CA 1
ATOM 1423 C C . GLN A 1 170 ? 4.819 2.752 -4.723 1.00 92.56 170 GLN A C 1
ATOM 1425 O O . GLN A 1 170 ? 4.598 2.946 -3.528 1.00 92.56 170 GLN A O 1
ATOM 1430 N N . HIS A 1 171 ? 4.889 3.748 -5.610 1.00 90.94 171 HIS A N 1
ATOM 1431 C CA . HIS A 1 171 ? 4.932 5.174 -5.271 1.00 90.94 171 HIS A CA 1
ATOM 1432 C C . HIS A 1 171 ? 3.759 5.962 -5.874 1.00 90.94 171 HIS A C 1
ATOM 1434 O O . HIS A 1 171 ? 3.937 7.020 -6.471 1.00 90.94 171 HIS A O 1
ATOM 1440 N N . ARG A 1 172 ? 2.533 5.462 -5.692 1.00 89.38 172 ARG A N 1
ATOM 1441 C CA . ARG A 1 172 ? 1.318 6.004 -6.337 1.00 89.38 172 ARG A CA 1
ATOM 1442 C C . ARG A 1 172 ? 0.797 7.345 -5.792 1.00 89.38 172 ARG A C 1
ATOM 1444 O O . ARG A 1 172 ? -0.277 7.780 -6.191 1.00 89.38 172 ARG A O 1
ATOM 1451 N N . GLY A 1 173 ? 1.500 7.955 -4.839 1.00 86.88 173 GLY A N 1
ATOM 1452 C CA . GLY A 1 173 ? 1.087 9.206 -4.200 1.00 86.88 173 GLY A CA 1
ATOM 1453 C C . GLY A 1 173 ? -0.149 9.091 -3.296 1.00 86.88 173 GLY A C 1
ATOM 1454 O O . GLY A 1 173 ? -0.595 7.999 -2.927 1.00 86.88 173 GLY A O 1
ATOM 1455 N N . PHE A 1 174 ? -0.668 10.253 -2.902 1.00 83.69 174 PHE A N 1
ATOM 1456 C CA . PHE A 1 174 ? -1.901 10.409 -2.133 1.00 83.69 174 PHE A CA 1
ATOM 1457 C C . PHE A 1 174 ? -3.006 10.935 -3.051 1.00 83.69 174 PHE A C 1
ATOM 1459 O O . PHE A 1 174 ? -2.768 11.816 -3.869 1.00 83.69 174 PHE A O 1
ATOM 1466 N N . ARG A 1 175 ? -4.217 10.400 -2.896 1.00 81.19 175 ARG A N 1
ATOM 1467 C CA . ARG A 1 175 ? -5.424 10.937 -3.521 1.00 81.19 175 ARG A CA 1
ATOM 1468 C C . ARG A 1 175 ? -6.379 11.297 -2.392 1.00 81.19 175 ARG A C 1
ATOM 1470 O O . ARG A 1 175 ? -6.871 10.388 -1.722 1.00 81.19 175 ARG A O 1
ATOM 1477 N N . GLY A 1 176 ? -6.564 12.598 -2.170 1.00 74.38 176 GLY A N 1
ATOM 1478 C CA . GLY A 1 176 ? -7.554 13.114 -1.227 1.00 74.38 176 GLY A CA 1
ATOM 1479 C C . GLY A 1 176 ? -8.961 12.705 -1.642 1.00 74.38 176 GLY A C 1
ATOM 1480 O O . GLY A 1 176 ? -9.202 12.348 -2.801 1.00 74.38 176 GLY A O 1
ATOM 1481 N N . ARG A 1 177 ? -9.889 12.720 -0.688 1.00 74.69 177 ARG A N 1
ATOM 1482 C CA . ARG A 1 177 ? -11.318 12.554 -0.978 1.00 74.69 177 ARG A CA 1
ATOM 1483 C C . ARG A 1 177 ? -11.859 13.751 -1.758 1.00 74.69 177 ARG A C 1
ATOM 1485 O O . ARG A 1 177 ? -12.730 13.563 -2.600 1.00 74.69 177 ARG A O 1
ATOM 1492 N N . ASP A 1 178 ? -11.288 14.927 -1.519 1.00 78.69 178 ASP A N 1
ATOM 1493 C CA . ASP A 1 178 ? -11.559 16.188 -2.202 1.00 78.69 178 ASP A CA 1
ATOM 1494 C C . ASP A 1 178 ? -10.259 16.988 -2.443 1.00 78.69 178 ASP A C 1
ATOM 1496 O O . ASP A 1 178 ? -9.162 16.596 -2.019 1.00 78.69 178 ASP A O 1
ATOM 1500 N N . GLU A 1 179 ? -10.375 18.090 -3.190 1.00 74.56 179 GLU A N 1
ATOM 1501 C CA . GLU A 1 179 ? -9.246 18.964 -3.535 1.00 74.56 179 GLU A CA 1
ATOM 1502 C C . GLU A 1 179 ? -8.628 19.653 -2.309 1.00 74.56 179 GLU A C 1
ATOM 1504 O O . GLU A 1 179 ? -7.420 19.884 -2.280 1.00 74.56 179 GLU A O 1
ATOM 1509 N N . GLU A 1 180 ? -9.424 19.940 -1.279 1.00 74.94 180 GLU A N 1
ATOM 1510 C CA . GLU A 1 180 ? -8.975 20.623 -0.060 1.00 74.94 180 GLU A CA 1
ATOM 1511 C C . GLU A 1 180 ? -8.108 19.709 0.820 1.00 74.94 180 GLU A C 1
ATOM 1513 O O . GLU A 1 180 ? -7.050 20.116 1.312 1.00 74.94 180 GLU A O 1
ATOM 1518 N N . GLU A 1 181 ? -8.475 18.432 0.950 1.00 75.19 181 GLU A N 1
ATOM 1519 C CA . GLU A 1 181 ? -7.666 17.415 1.625 1.00 75.19 181 GLU A CA 1
ATOM 1520 C C . GLU A 1 181 ? -6.353 17.162 0.866 1.00 75.19 181 GLU A C 1
ATOM 1522 O O . GLU A 1 181 ? -5.295 17.004 1.481 1.00 75.19 181 GLU A O 1
ATOM 1527 N N . ALA A 1 182 ? -6.388 17.180 -0.471 1.00 72.31 182 ALA A N 1
ATOM 1528 C CA . ALA A 1 182 ? -5.184 17.068 -1.289 1.00 72.31 182 ALA A CA 1
ATOM 1529 C C . ALA A 1 182 ? -4.241 18.272 -1.098 1.00 72.31 182 ALA A C 1
ATOM 1531 O O . ALA A 1 182 ? -3.047 18.067 -0.865 1.00 72.31 182 ALA A O 1
ATOM 1532 N N . LYS A 1 183 ? -4.764 19.509 -1.118 1.00 73.31 183 LYS A N 1
ATOM 1533 C CA . LYS A 1 183 ? -3.987 20.737 -0.860 1.00 73.31 183 LYS A CA 1
ATOM 1534 C C . LYS A 1 183 ? -3.373 20.744 0.536 1.00 73.31 183 LYS A C 1
ATOM 1536 O O . LYS A 1 183 ? -2.191 21.040 0.671 1.00 73.31 183 LYS A O 1
ATOM 1541 N N . THR A 1 184 ? -4.138 20.356 1.555 1.00 68.69 184 THR A N 1
ATOM 1542 C CA . THR A 1 184 ? -3.664 20.312 2.949 1.00 68.69 184 THR A CA 1
ATOM 1543 C C . THR A 1 184 ? -2.504 19.326 3.119 1.00 68.69 184 THR A C 1
ATOM 1545 O O . THR A 1 184 ? -1.541 19.599 3.832 1.00 68.69 184 THR A O 1
ATOM 1548 N N . MET A 1 185 ? -2.553 18.183 2.432 1.00 69.19 185 MET A N 1
ATOM 1549 C CA . MET A 1 185 ? -1.480 17.184 2.471 1.00 69.19 185 MET A CA 1
ATOM 1550 C C . MET A 1 185 ? -0.232 17.603 1.675 1.00 69.19 185 MET A C 1
ATOM 1552 O O . MET A 1 185 ? 0.873 17.202 2.039 1.00 69.19 185 MET A O 1
ATOM 1556 N N . LEU A 1 186 ? -0.397 18.404 0.615 1.00 66.88 186 LEU A N 1
ATOM 1557 C CA . LEU A 1 186 ? 0.699 18.966 -0.190 1.00 66.88 186 LEU A CA 1
ATOM 1558 C C . LEU A 1 186 ? 1.390 20.149 0.500 1.00 66.88 186 LEU A C 1
ATOM 1560 O O . LEU A 1 186 ? 2.608 20.239 0.497 1.00 66.88 186 LEU A O 1
ATOM 1564 N N . GLN A 1 187 ? 0.627 21.059 1.103 1.00 75.31 187 GLN A N 1
ATOM 1565 C CA . GLN A 1 187 ? 1.164 22.266 1.747 1.00 75.31 187 GLN A CA 1
ATOM 1566 C C . GLN A 1 187 ? 1.637 22.003 3.182 1.00 75.31 187 GLN A C 1
ATOM 1568 O O . GLN A 1 187 ? 2.437 22.760 3.730 1.00 75.31 187 GLN A O 1
ATOM 1573 N N . GLY A 1 188 ? 1.173 20.905 3.780 1.00 66.44 188 GLY A N 1
ATOM 1574 C CA . GLY A 1 188 ? 1.421 20.596 5.176 1.00 66.44 188 GLY A CA 1
ATOM 1575 C C . GLY A 1 188 ? 0.456 21.325 6.100 1.00 66.44 188 GLY A C 1
ATOM 1576 O O . GLY A 1 188 ? -0.386 22.124 5.692 1.00 66.44 188 GLY A O 1
ATOM 1577 N N . SER A 1 189 ? 0.564 21.028 7.389 1.00 67.69 189 SER A N 1
ATOM 1578 C CA . SER A 1 189 ? -0.282 21.640 8.407 1.00 67.69 189 SER A CA 1
ATOM 1579 C C . SER A 1 189 ? 0.548 22.582 9.261 1.00 67.69 189 SER A C 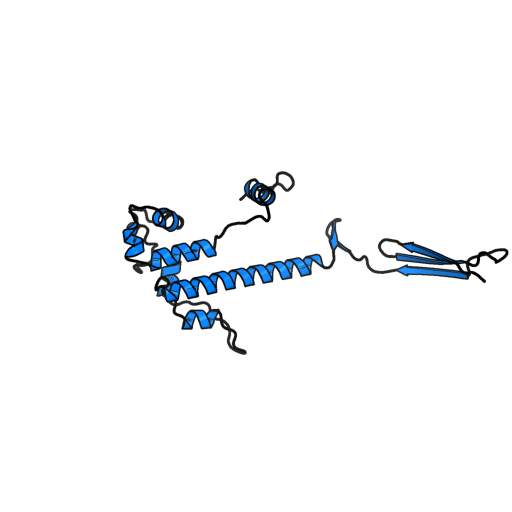1
ATOM 1581 O O . SER A 1 189 ? 1.342 22.128 10.086 1.00 67.69 189 SER A O 1
ATOM 1583 N N . VAL A 1 190 ? 0.306 23.889 9.116 1.00 66.31 190 VAL A N 1
ATOM 1584 C CA . VAL A 1 190 ? 0.893 24.928 9.983 1.00 66.31 190 VAL A CA 1
ATOM 1585 C C . VAL A 1 190 ? 0.503 24.688 11.446 1.00 66.31 190 VAL A C 1
ATOM 1587 O O . VAL A 1 190 ? 1.328 24.811 12.344 1.00 66.31 190 VAL A O 1
ATOM 1590 N N . LYS A 1 191 ? -0.738 24.241 11.687 1.00 65.88 191 LYS A N 1
ATOM 1591 C CA . LYS A 1 191 ? -1.274 23.948 13.026 1.00 65.88 191 LYS A CA 1
ATOM 1592 C C . LYS A 1 191 ? -0.545 22.799 13.734 1.00 65.88 191 LYS A C 1
ATOM 1594 O O . LYS A 1 191 ? -0.390 22.843 14.948 1.00 65.88 191 LYS A O 1
ATOM 1599 N N . ASN A 1 192 ? -0.098 21.792 12.982 1.00 62.12 192 ASN A N 1
ATOM 1600 C CA . ASN A 1 192 ? 0.582 20.609 13.520 1.00 62.12 192 ASN A CA 1
ATOM 1601 C C . ASN A 1 192 ? 2.094 20.606 13.229 1.00 62.12 192 ASN A C 1
ATOM 1603 O O . ASN A 1 192 ? 2.733 19.567 13.392 1.00 62.12 192 ASN A O 1
ATOM 1607 N N . ASN A 1 193 ? 2.649 21.726 12.743 1.00 67.56 193 ASN A N 1
ATOM 1608 C CA . ASN A 1 193 ? 4.035 21.866 12.284 1.00 67.56 193 ASN A CA 1
ATOM 1609 C C . ASN A 1 193 ? 4.519 20.672 11.436 1.00 67.56 193 ASN A C 1
ATOM 1611 O O . ASN A 1 193 ? 5.620 20.151 11.612 1.00 67.56 193 ASN A O 1
ATOM 1615 N N . THR A 1 194 ? 3.636 20.166 10.572 1.00 67.19 194 THR A N 1
ATOM 1616 C CA . THR A 1 194 ? 3.916 18.994 9.742 1.00 67.19 194 THR A CA 1
ATOM 1617 C C . THR A 1 194 ? 4.221 19.485 8.334 1.00 67.19 194 THR A C 1
ATOM 1619 O O . THR A 1 194 ? 3.315 20.057 7.718 1.00 67.19 194 THR A O 1
ATOM 1622 N N . PRO A 1 195 ? 5.448 19.291 7.819 1.00 59.19 195 PRO A N 1
ATOM 1623 C CA . PRO A 1 195 ? 5.778 19.688 6.460 1.00 59.19 195 PRO A CA 1
ATOM 1624 C C . PRO A 1 195 ? 4.903 18.924 5.466 1.00 59.19 195 PRO A C 1
ATOM 1626 O O . PRO A 1 195 ? 4.575 17.750 5.668 1.00 59.19 195 PRO A O 1
ATOM 1629 N N . GLY A 1 196 ? 4.497 19.629 4.414 1.00 67.62 196 GLY A N 1
ATOM 1630 C CA . GLY A 1 196 ? 3.800 19.039 3.282 1.00 67.62 196 GLY A CA 1
ATOM 1631 C C . GLY A 1 196 ? 4.662 18.010 2.559 1.00 67.62 196 GLY A C 1
ATOM 1632 O O . GLY A 1 196 ? 5.875 17.934 2.773 1.00 67.62 196 GLY A O 1
ATOM 1633 N N . ARG A 1 197 ? 4.015 17.179 1.746 1.00 59.06 197 ARG A N 1
ATOM 1634 C CA . ARG A 1 197 ? 4.700 16.212 0.882 1.00 59.06 197 ARG A CA 1
ATOM 1635 C C . ARG A 1 197 ? 5.112 16.801 -0.452 1.00 59.06 197 ARG A C 1
ATOM 1637 O O . ARG A 1 197 ? 4.282 17.528 -1.034 1.00 59.06 197 ARG A O 1
#

Radius of gyration: 31.11 Å; chains: 1; bounding box: 75×50×85 Å

Secondary structure (DSSP, 8-state):
--EEEEEEE-SSEEEEEEEETTSSS--EEEEEEEE---SEEEETTEEEETTHHHHHHHHHHHHHHHHHHHHHHHHHHHHHTT-----HHHHHHHH--BTTB-------HHHHHHHTT-SS-SSS--GGGGT--TTS-TTHHHHHTT-GGGHHHHHH-HHHHHHHHHHHHHT-----SSHHHHHHHHHEETTTTEE--

Sequence (197 aa):
MSKILGLDLGTNSVGWAIRDIQALGNQIIDYGVLTFDKGVASEKGNEFPKVQKRTESRGKRRNYQAEKYRKWELLEFLIDRRMCPLTKVELQKWKGYEKGINREYPKSESFLKWLQFDFDQDGKPDFHLFNKDKHESIYVFREMAISPTYRSVFERNPQILGRVFYQLVQHRGFRGRDEEEAKTMLQGSVKNNTPGR

Foldseek 3Di:
DDKDWDWDDDQFKIKIWIFDPPDDDDGTPDIDMDGHDGQWDDDPRDTDGPCPVVVVVVVVVVVVVVLLVLLLVLVVVCVVVVQAPDDPVLSCLQVPDDVPRDRDHDDDPRRVCLLQCNNVSPPARPCVLVVDDSPDDPCVLVVLCPPPVSVVVCVVRVNSVSSNVSVCSVPVDDDDPDPVRVVCQQCDDPPVPGHHD